Protein AF-0000000083390302 (afdb_homodimer)

pLDDT: mean 91.56, std 7.49, range [46.44, 98.0]

Structure (mmCIF, N/CA/C/O backbone):
data_AF-0000000083390302-model_v1
#
loop_
_entity.id
_entity.type
_entity.pdbx_description
1 polymer 'RING-type domain-containing protein'
#
loop_
_atom_site.group_PDB
_atom_site.id
_atom_site.type_symbol
_atom_site.label_atom_id
_atom_site.label_alt_id
_atom_site.label_comp_id
_atom_site.label_asym_id
_atom_site.label_entity_id
_atom_site.label_seq_id
_atom_site.pdbx_PDB_ins_code
_atom_site.Cartn_x
_atom_site.Cartn_y
_atom_site.Cartn_z
_atom_site.occupancy
_atom_site.B_iso_or_equiv
_atom_site.auth_seq_id
_atom_site.auth_comp_id
_atom_site.auth_asym_id
_atom_site.auth_atom_id
_atom_site.pdbx_PDB_model_num
ATOM 1 N N . MET A 1 1 ? 3.084 0.959 -4.867 1 46.44 1 MET A N 1
ATOM 2 C CA . MET A 1 1 ? 3.16 -0.45 -4.496 1 46.44 1 MET A CA 1
ATOM 3 C C . MET A 1 1 ? 3.021 -0.622 -2.986 1 46.44 1 MET A C 1
ATOM 5 O O . MET A 1 1 ? 3.805 -0.059 -2.219 1 46.44 1 MET A O 1
ATOM 9 N N . SER A 1 2 ? 1.775 -0.794 -2.426 1 56.78 2 SER A N 1
ATOM 10 C CA . SER A 1 2 ? 1.579 -0.716 -0.982 1 56.78 2 SER A CA 1
ATOM 11 C C . SER A 1 2 ? 1.966 -2.023 -0.3 1 56.78 2 SER A C 1
ATOM 13 O O . SER A 1 2 ? 1.49 -3.094 -0.684 1 56.78 2 SER A O 1
ATOM 15 N N . GLY A 1 3 ? 3.102 -2.188 0.117 1 74.88 3 GLY A N 1
ATOM 16 C CA . GLY A 1 3 ? 3.66 -3.242 0.95 1 74.88 3 GLY A CA 1
ATOM 17 C C . GLY A 1 3 ? 5.172 -3.193 1.041 1 74.88 3 GLY A C 1
ATOM 18 O O . GLY A 1 3 ? 5.812 -2.381 0.37 1 74.88 3 GLY A O 1
ATOM 19 N N . GLN A 1 4 ? 5.578 -3.857 2.08 1 84.19 4 GLN A N 1
ATOM 20 C CA . GLN A 1 4 ? 7.02 -3.906 2.312 1 84.19 4 GLN A CA 1
ATOM 21 C C . GLN A 1 4 ? 7.543 -5.336 2.232 1 84.19 4 GLN A C 1
ATOM 23 O O . GLN A 1 4 ? 6.898 -6.266 2.723 1 84.19 4 GLN A O 1
ATOM 28 N N . CYS A 1 5 ? 8.617 -5.418 1.557 1 91.62 5 CYS A N 1
ATOM 29 C CA . CYS A 1 5 ? 9.289 -6.711 1.464 1 91.62 5 CYS A CA 1
ATOM 30 C C . CYS A 1 5 ? 9.891 -7.109 2.807 1 91.62 5 CYS A C 1
ATOM 32 O O . CYS A 1 5 ? 10.641 -6.34 3.408 1 91.62 5 CYS A O 1
ATOM 34 N N . SER A 1 6 ? 9.633 -8.242 3.273 1 91.38 6 SER A N 1
ATOM 35 C CA . SER A 1 6 ? 10.078 -8.672 4.598 1 91.38 6 SER A CA 1
ATOM 36 C C . SER A 1 6 ? 11.57 -8.969 4.613 1 91.38 6 SER A C 1
ATOM 38 O O . SER A 1 6 ? 12.164 -9.141 5.68 1 91.38 6 SER A O 1
ATOM 40 N N . ILE A 1 7 ? 12.18 -9.023 3.514 1 93.94 7 ILE A N 1
ATOM 41 C CA . ILE A 1 7 ? 13.609 -9.344 3.438 1 93.94 7 ILE A CA 1
ATOM 42 C C . ILE A 1 7 ? 14.422 -8.055 3.486 1 93.94 7 ILE A C 1
ATOM 44 O O . ILE A 1 7 ? 15.336 -7.922 4.301 1 93.94 7 ILE A O 1
ATOM 48 N N . CYS A 1 8 ? 14.086 -7.121 2.678 1 94 8 CYS A N 1
ATOM 49 C CA . CYS A 1 8 ? 14.883 -5.902 2.607 1 94 8 CYS A CA 1
ATOM 50 C C . CYS A 1 8 ? 14.211 -4.77 3.375 1 94 8 CYS A C 1
ATOM 52 O O . CYS A 1 8 ? 14.82 -3.717 3.59 1 94 8 CYS A O 1
ATOM 54 N N . LEU A 1 9 ? 12.984 -4.895 3.666 1 88.44 9 LEU A N 1
ATOM 55 C CA . LEU A 1 9 ? 12.203 -3.969 4.484 1 88.44 9 LEU A CA 1
ATOM 56 C C . LEU A 1 9 ? 11.938 -2.672 3.73 1 88.44 9 LEU A C 1
ATOM 58 O O . LEU A 1 9 ? 11.68 -1.635 4.344 1 88.44 9 LEU A O 1
ATOM 62 N N . SER A 1 10 ? 12.016 -2.756 2.445 1 87.19 10 SER A N 1
ATOM 63 C CA . SER A 1 10 ? 11.68 -1.635 1.574 1 87.19 10 SER A CA 1
ATOM 64 C C . SER A 1 10 ? 10.406 -1.909 0.782 1 87.19 10 SER A C 1
ATOM 66 O O . SER A 1 10 ? 9.859 -3.01 0.844 1 87.19 10 SER A O 1
ATOM 68 N N . ALA A 1 11 ? 9.922 -0.813 0.119 1 82.94 11 ALA A N 1
ATOM 69 C CA . ALA A 1 11 ? 8.805 -1.013 -0.803 1 82.94 11 ALA A CA 1
ATOM 70 C C . ALA A 1 11 ? 9.156 -2.043 -1.872 1 82.94 11 ALA A C 1
ATOM 72 O O . ALA A 1 11 ? 10.289 -2.092 -2.348 1 82.94 11 ALA A O 1
ATOM 73 N N . TYR A 1 12 ? 8.141 -2.791 -2.221 1 89.19 12 TYR A N 1
ATOM 74 C CA . TYR A 1 12 ? 8.352 -3.861 -3.189 1 89.19 12 TYR A CA 1
ATOM 75 C C . TYR A 1 12 ? 8.953 -3.316 -4.48 1 89.19 12 TYR A C 1
ATOM 77 O O . TYR A 1 12 ? 8.539 -2.266 -4.973 1 89.19 12 TYR A O 1
ATOM 85 N N . ASP A 1 13 ? 9.977 -4.02 -4.855 1 90.75 13 ASP A N 1
ATOM 86 C CA . ASP A 1 13 ? 10.555 -3.799 -6.18 1 90.75 13 ASP A CA 1
ATOM 87 C C . ASP A 1 13 ? 10.398 -5.039 -7.059 1 90.75 13 ASP A C 1
ATOM 89 O O . ASP A 1 13 ? 11.008 -6.078 -6.789 1 90.75 13 ASP A O 1
ATOM 93 N N . GLU A 1 14 ? 9.578 -4.91 -8.102 1 93.75 14 GLU A N 1
ATOM 94 C CA . GLU A 1 14 ? 9.242 -6.047 -8.953 1 93.75 14 GLU A CA 1
ATOM 95 C C . GLU A 1 14 ? 8.789 -7.242 -8.125 1 93.75 14 GLU A C 1
ATOM 97 O O . GLU A 1 14 ? 9.453 -8.281 -8.109 1 93.75 14 GLU A O 1
ATOM 102 N N . PRO A 1 15 ? 7.641 -7.125 -7.547 1 94.31 15 PRO A N 1
ATOM 103 C CA . PRO A 1 15 ? 7.188 -8.117 -6.57 1 94.31 15 PRO A CA 1
ATOM 104 C C . PRO A 1 15 ? 6.812 -9.453 -7.215 1 94.31 15 PRO A C 1
ATOM 106 O O . PRO A 1 15 ? 6.25 -9.477 -8.312 1 94.31 15 PRO A O 1
ATOM 109 N N . VAL A 1 16 ? 7.141 -10.539 -6.543 1 96.69 16 VAL A N 1
ATOM 110 C CA . VAL A 1 16 ? 6.766 -11.891 -6.941 1 96.69 16 VAL A CA 1
ATOM 111 C C . VAL A 1 16 ? 6.141 -12.625 -5.754 1 96.69 16 VAL A C 1
ATOM 113 O O . VAL A 1 16 ? 6.48 -12.352 -4.602 1 96.69 16 VAL A O 1
ATOM 116 N N . CYS A 1 17 ? 5.238 -13.469 -6.062 1 96.5 17 CYS A N 1
ATOM 117 C CA . CYS A 1 17 ? 4.629 -14.305 -5.035 1 96.5 17 CYS A CA 1
ATOM 118 C C . CYS A 1 17 ? 5.016 -15.766 -5.215 1 96.5 17 CYS A C 1
ATOM 120 O O . CYS A 1 17 ? 5.129 -16.25 -6.344 1 96.5 17 CYS A O 1
ATOM 122 N N . ILE A 1 18 ? 5.203 -16.406 -4.129 1 96.88 18 ILE A N 1
ATOM 123 C CA . ILE A 1 18 ? 5.484 -17.844 -4.164 1 96.88 18 ILE A CA 1
ATOM 124 C C . ILE A 1 18 ? 4.246 -18.625 -3.738 1 96.88 18 ILE A C 1
ATOM 126 O O . ILE A 1 18 ? 3.227 -18.031 -3.371 1 96.88 18 ILE A O 1
ATOM 130 N N . PRO A 1 19 ? 4.262 -19.938 -3.801 1 96.44 19 PRO A N 1
ATOM 131 C CA . PRO A 1 19 ? 3.02 -20.703 -3.678 1 96.44 19 PRO A CA 1
ATOM 132 C C . PRO A 1 19 ? 2.32 -20.484 -2.338 1 96.44 19 PRO A C 1
ATOM 134 O O . PRO A 1 19 ? 1.089 -20.516 -2.27 1 96.44 19 PRO A O 1
ATOM 137 N N . CYS A 1 20 ? 3.041 -20.203 -1.343 1 96.44 20 CYS A N 1
ATOM 138 C CA . CYS A 1 20 ? 2.441 -20.031 -0.026 1 96.44 20 CYS A CA 1
ATOM 139 C C . CYS A 1 20 ? 1.711 -18.703 0.065 1 96.44 20 CYS A C 1
ATOM 141 O O . CYS A 1 20 ? 0.946 -18.469 1.004 1 96.44 20 CYS A O 1
ATOM 143 N N . GLY A 1 21 ? 2.037 -17.812 -0.81 1 96.19 21 GLY A N 1
ATOM 144 C CA . GLY A 1 21 ? 1.315 -16.547 -0.853 1 96.19 21 GLY A CA 1
ATOM 145 C C . GLY A 1 21 ? 2.154 -15.359 -0.413 1 96.19 21 GLY A C 1
ATOM 146 O O . GLY A 1 21 ? 1.768 -14.211 -0.617 1 96.19 21 GLY A O 1
ATOM 147 N N . HIS A 1 22 ? 3.311 -15.617 0.138 1 95.75 22 HIS A N 1
ATOM 148 C CA . HIS A 1 22 ? 4.164 -14.508 0.556 1 95.75 22 HIS A CA 1
ATOM 149 C C . HIS A 1 22 ? 4.824 -13.844 -0.645 1 95.75 22 HIS A C 1
ATOM 151 O O . HIS A 1 22 ? 5.203 -14.516 -1.606 1 95.75 22 HIS A O 1
ATOM 157 N N . VAL A 1 23 ? 4.945 -12.523 -0.497 1 95.19 23 VAL A N 1
ATOM 158 C CA . VAL A 1 23 ? 5.418 -11.703 -1.61 1 95.19 23 VAL A CA 1
ATOM 159 C C . VAL A 1 23 ? 6.781 -11.109 -1.27 1 95.19 23 VAL A C 1
ATOM 161 O O . VAL A 1 23 ? 7.008 -10.664 -0.142 1 95.19 23 VAL A O 1
ATOM 164 N N . TYR A 1 24 ? 7.66 -11.078 -2.297 1 95.56 24 TYR A N 1
ATOM 165 C CA . TYR A 1 24 ? 9.008 -10.539 -2.148 1 95.56 24 TYR A CA 1
ATOM 166 C C . TYR A 1 24 ? 9.438 -9.789 -3.404 1 95.56 24 TYR A C 1
ATOM 168 O O . TYR A 1 24 ? 8.859 -9.977 -4.477 1 95.56 24 TYR A O 1
ATOM 176 N N . CYS A 1 25 ? 10.445 -8.977 -3.199 1 95.62 25 CYS A N 1
ATOM 177 C CA . CYS A 1 25 ? 11.133 -8.492 -4.395 1 95.62 25 CYS A CA 1
ATOM 178 C C . CYS A 1 25 ? 11.766 -9.648 -5.16 1 95.62 25 CYS A C 1
ATOM 180 O O . CYS A 1 25 ? 12.289 -10.586 -4.559 1 95.62 25 CYS A O 1
ATOM 182 N N . VAL A 1 26 ? 11.773 -9.5 -6.418 1 97.38 26 VAL A N 1
ATOM 183 C CA . VAL A 1 26 ? 12.398 -10.555 -7.215 1 97.38 26 VAL A CA 1
ATOM 184 C C . VAL A 1 26 ? 13.883 -10.664 -6.855 1 97.38 26 VAL A C 1
ATOM 186 O O . VAL A 1 26 ? 14.414 -11.773 -6.738 1 97.38 26 VAL A O 1
ATOM 189 N N . GLY A 1 27 ? 14.453 -9.484 -6.664 1 97.62 27 GLY A N 1
ATOM 190 C CA . GLY A 1 27 ? 15.859 -9.492 -6.297 1 97.62 27 GLY A CA 1
ATOM 191 C C . GLY A 1 27 ? 16.125 -10.172 -4.965 1 97.62 27 GLY A C 1
ATOM 192 O O . GLY A 1 27 ? 17.062 -10.961 -4.84 1 97.62 27 GLY A O 1
ATOM 193 N N . CYS A 1 28 ? 15.312 -9.961 -4.012 1 97.69 28 CYS A N 1
ATOM 194 C CA . CYS A 1 28 ? 15.484 -10.508 -2.668 1 97.69 28 CYS A CA 1
ATOM 195 C C . CYS A 1 28 ? 15.305 -12.016 -2.664 1 97.69 28 CYS A C 1
ATOM 197 O O . CYS A 1 28 ? 16.125 -12.742 -2.1 1 97.69 28 CYS A O 1
ATOM 199 N N . ILE A 1 29 ? 14.266 -12.445 -3.25 1 97.62 29 ILE A N 1
ATOM 200 C CA . ILE A 1 29 ? 14.016 -13.883 -3.24 1 97.62 29 ILE A CA 1
ATOM 201 C C . ILE A 1 29 ? 15.086 -14.594 -4.066 1 97.62 29 ILE A C 1
ATOM 203 O O . ILE A 1 29 ? 15.492 -15.711 -3.734 1 97.62 29 ILE A O 1
ATOM 207 N N . THR A 1 30 ? 15.5 -14.016 -5.156 1 97.31 30 THR A N 1
ATOM 208 C CA . THR A 1 30 ? 16.578 -14.578 -5.965 1 97.31 30 THR A CA 1
ATOM 209 C C . THR A 1 30 ? 17.828 -14.781 -5.125 1 97.31 30 THR A C 1
ATOM 211 O O . THR A 1 30 ? 18.469 -15.836 -5.199 1 97.31 30 THR A O 1
ATOM 214 N N . ASP A 1 31 ? 18.125 -13.805 -4.305 1 97.44 31 ASP A N 1
ATOM 215 C CA . ASP A 1 31 ? 19.297 -13.898 -3.432 1 97.44 31 ASP A CA 1
ATOM 216 C C . ASP A 1 31 ? 19.125 -15.031 -2.424 1 97.44 31 ASP A C 1
ATOM 218 O O . ASP A 1 31 ? 20.078 -15.773 -2.158 1 97.44 31 ASP A O 1
ATOM 222 N N . VAL A 1 32 ? 17.953 -15.164 -1.915 1 96.69 32 VAL A N 1
ATOM 223 C CA . VAL A 1 32 ? 17.688 -16.156 -0.886 1 96.69 32 VAL A CA 1
ATOM 224 C C . VAL A 1 32 ? 17.828 -17.562 -1.478 1 96.69 32 VAL A C 1
ATOM 226 O O . VAL A 1 32 ? 18.5 -18.422 -0.904 1 96.69 32 VAL A O 1
ATOM 229 N N . VAL A 1 33 ? 17.312 -17.781 -2.662 1 96.38 33 VAL A N 1
ATOM 230 C CA . VAL A 1 33 ? 17.234 -19.141 -3.207 1 96.38 33 VAL A CA 1
ATOM 231 C C . VAL A 1 33 ? 18.578 -19.516 -3.842 1 96.38 33 VAL A C 1
ATOM 233 O O . VAL A 1 33 ? 18.828 -20.688 -4.113 1 96.38 33 VAL A O 1
ATOM 236 N N . ASN A 1 34 ? 19.438 -18.562 -4.078 1 95.69 34 ASN A N 1
ATOM 237 C CA . ASN A 1 34 ? 20.734 -18.828 -4.691 1 95.69 34 ASN A CA 1
ATOM 238 C C . ASN A 1 34 ? 21.875 -18.688 -3.682 1 95.69 34 ASN A C 1
ATOM 240 O O . ASN A 1 34 ? 23.031 -18.578 -4.066 1 95.69 34 ASN A O 1
ATOM 244 N N . ALA A 1 35 ? 21.547 -18.609 -2.451 1 94.5 35 ALA A N 1
ATOM 245 C CA . ALA A 1 35 ? 22.594 -18.578 -1.425 1 94.5 35 ALA A CA 1
ATOM 246 C C . ALA A 1 35 ? 23.516 -19.797 -1.553 1 94.5 35 ALA A C 1
ATOM 248 O O . ALA A 1 35 ? 23.078 -20.875 -1.98 1 94.5 35 ALA A O 1
ATOM 249 N N . PRO A 1 36 ? 24.766 -19.703 -1.225 1 93.38 36 PRO A N 1
ATOM 250 C CA . PRO A 1 36 ? 25.75 -20.781 -1.405 1 93.38 36 PRO A CA 1
ATOM 251 C C . PRO A 1 36 ? 25.328 -22.078 -0.725 1 93.38 36 PRO A C 1
ATOM 253 O O . PRO A 1 36 ? 25.625 -23.172 -1.232 1 93.38 36 PRO A O 1
ATOM 256 N N . GLU A 1 37 ? 24.594 -22.047 0.385 1 91.25 37 GLU A N 1
ATOM 257 C CA . GLU A 1 37 ? 24.188 -23.219 1.136 1 91.25 37 GLU A CA 1
ATOM 258 C C . GLU A 1 37 ? 22.984 -23.906 0.477 1 91.25 37 GLU A C 1
ATOM 260 O O . GLU A 1 37 ? 22.672 -25.047 0.795 1 91.25 37 GLU A O 1
ATOM 265 N N . GLU A 1 38 ? 22.344 -23.219 -0.484 1 88.25 38 GLU A N 1
ATOM 266 C CA . GLU A 1 38 ? 21.172 -23.734 -1.17 1 88.25 38 GLU A CA 1
ATOM 267 C C . GLU A 1 38 ? 21.547 -24.453 -2.463 1 88.25 38 GLU A C 1
ATOM 269 O O . GLU A 1 38 ? 21.875 -23.812 -3.461 1 88.25 38 GLU A O 1
ATOM 274 N N . THR A 1 39 ? 21.562 -25.75 -2.525 1 87 39 THR A N 1
ATOM 275 C CA . THR A 1 39 ? 22.031 -26.5 -3.682 1 87 39 THR A CA 1
ATOM 276 C C . THR A 1 39 ? 20.875 -27.234 -4.355 1 87 39 THR A C 1
ATOM 278 O O . THR A 1 39 ? 20.984 -27.672 -5.504 1 87 39 THR A O 1
ATOM 281 N N . GLY A 1 40 ? 19.75 -27.297 -3.848 1 90.81 40 GLY A N 1
ATOM 282 C CA . GLY A 1 40 ? 18.656 -28.078 -4.379 1 90.81 40 GLY A CA 1
ATOM 283 C C . GLY A 1 40 ? 17.703 -27.281 -5.242 1 90.81 40 GLY A C 1
ATOM 284 O O . GLY A 1 40 ? 17.969 -26.125 -5.566 1 90.81 40 GLY A O 1
ATOM 285 N N . THR A 1 41 ? 16.672 -27.969 -5.789 1 93.62 41 THR A N 1
ATOM 286 C CA . THR A 1 41 ? 15.641 -27.344 -6.625 1 93.62 41 THR A CA 1
ATOM 287 C C . THR A 1 41 ? 14.414 -26.984 -5.797 1 93.62 41 THR A C 1
ATOM 289 O O . THR A 1 41 ? 13.406 -26.531 -6.34 1 93.62 41 THR A O 1
ATOM 292 N N . VAL A 1 42 ? 14.547 -27.281 -4.555 1 95.56 42 VAL A N 1
ATOM 293 C CA . VAL A 1 42 ? 13.477 -26.938 -3.625 1 95.56 42 VAL A CA 1
ATOM 294 C C . VAL A 1 42 ? 13.961 -25.859 -2.648 1 95.56 42 VAL A C 1
ATOM 296 O O . VAL A 1 42 ? 15.078 -25.953 -2.129 1 95.56 42 VAL A O 1
ATOM 299 N N . ALA A 1 43 ? 13.195 -24.859 -2.449 1 96.44 43 ALA A N 1
ATOM 300 C CA . ALA A 1 43 ? 13.516 -23.781 -1.531 1 96.44 43 ALA A CA 1
ATOM 301 C C . ALA A 1 43 ? 12.414 -23.609 -0.483 1 96.44 43 ALA A C 1
ATOM 303 O O . ALA A 1 43 ? 11.367 -24.234 -0.567 1 96.44 43 ALA A O 1
ATOM 304 N N . LYS A 1 44 ? 12.703 -22.844 0.518 1 96.88 44 LYS A N 1
ATOM 305 C CA . LYS A 1 44 ? 11.75 -22.562 1.585 1 96.88 44 LYS A CA 1
ATOM 306 C C . LYS A 1 44 ? 11.406 -21.078 1.638 1 96.88 44 LYS A C 1
ATOM 308 O O . LYS A 1 44 ? 12.273 -20.234 1.441 1 96.88 44 LYS A O 1
ATOM 313 N N . CYS A 1 45 ? 10.18 -20.844 1.812 1 97.19 45 CYS A N 1
ATOM 314 C CA . CYS A 1 45 ? 9.727 -19.469 1.97 1 97.19 45 CYS A CA 1
ATOM 315 C C . CYS A 1 45 ? 10.445 -18.797 3.131 1 97.19 45 CYS A C 1
ATOM 317 O O . CYS A 1 45 ? 10.5 -19.344 4.234 1 97.19 45 CYS A O 1
ATOM 319 N N . PRO A 1 46 ? 10.898 -17.625 2.992 1 96.44 46 PRO A N 1
ATOM 320 C CA . PRO A 1 46 ? 11.602 -16.906 4.062 1 96.44 46 PRO A CA 1
ATOM 321 C C . PRO A 1 46 ? 10.703 -16.625 5.266 1 96.44 46 PRO A C 1
ATOM 323 O O . PRO A 1 46 ? 11.195 -16.516 6.395 1 96.44 46 PRO A O 1
ATOM 326 N N . THR A 1 47 ? 9.438 -16.594 5.059 1 94.75 47 THR A N 1
ATOM 327 C CA . THR A 1 47 ? 8.531 -16.156 6.121 1 94.75 47 THR A CA 1
ATOM 328 C C . THR A 1 47 ? 7.934 -17.359 6.84 1 94.75 47 THR A C 1
ATOM 330 O O . THR A 1 47 ? 8.016 -17.469 8.062 1 94.75 47 THR A O 1
ATOM 333 N N . CYS A 1 48 ? 7.391 -18.344 6.125 1 96.69 48 CYS A N 1
ATOM 334 C CA . CYS A 1 48 ? 6.645 -19.422 6.766 1 96.69 48 CYS A CA 1
ATOM 335 C C . CYS A 1 48 ? 7.371 -20.766 6.625 1 96.69 48 CYS A C 1
ATOM 337 O O . CYS A 1 48 ? 6.938 -21.766 7.18 1 96.69 48 CYS A O 1
ATOM 339 N N . ARG A 1 49 ? 8.367 -20.828 5.773 1 97.06 49 ARG A N 1
ATOM 340 C CA . ARG A 1 49 ? 9.281 -21.953 5.609 1 97.06 49 ARG A CA 1
ATOM 341 C C . ARG A 1 49 ? 8.633 -23.062 4.777 1 97.06 49 ARG A C 1
ATOM 343 O O . ARG A 1 49 ? 9.18 -24.156 4.672 1 97.06 49 ARG A O 1
ATOM 350 N N . SER A 1 50 ? 7.492 -22.797 4.184 1 96.62 50 SER A N 1
ATOM 351 C CA . SER A 1 50 ? 6.922 -23.766 3.258 1 96.62 50 SER A CA 1
ATOM 352 C C . SER A 1 50 ? 7.828 -23.984 2.053 1 96.62 50 SER A C 1
ATOM 354 O O . SER A 1 50 ? 8.43 -23.031 1.547 1 96.62 50 SER A O 1
ATOM 356 N N . GLU A 1 51 ? 7.852 -25.188 1.616 1 96.06 51 GLU A N 1
ATOM 357 C CA . GLU A 1 51 ? 8.719 -25.547 0.493 1 96.06 51 GLU A CA 1
ATOM 358 C C . GLU A 1 51 ? 8.055 -25.203 -0.84 1 96.06 51 GLU A C 1
ATOM 360 O O . GLU A 1 51 ? 6.828 -25.25 -0.962 1 96.06 51 GLU A O 1
ATOM 365 N N . PHE A 1 52 ? 8.883 -24.844 -1.824 1 96 52 PHE A N 1
ATOM 366 C CA . PHE A 1 52 ? 8.422 -24.641 -3.193 1 96 52 PHE A CA 1
ATOM 367 C 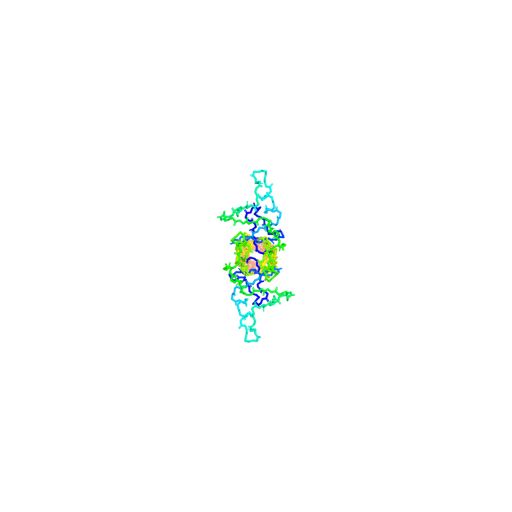C . PHE A 1 52 ? 9.516 -25.016 -4.191 1 96 52 PHE A C 1
ATOM 369 O O . PHE A 1 52 ? 10.703 -24.953 -3.867 1 96 52 PHE A O 1
ATOM 376 N N . HIS A 1 53 ? 9.109 -25.359 -5.332 1 95.44 53 HIS A N 1
ATOM 377 C CA . HIS A 1 53 ? 10.031 -25.844 -6.355 1 95.44 53 HIS A CA 1
ATOM 378 C C . HIS A 1 53 ? 10.555 -24.703 -7.215 1 95.44 53 HIS A C 1
ATOM 380 O O . HIS A 1 53 ? 9.789 -23.844 -7.648 1 95.44 53 HIS A O 1
ATOM 386 N N . LEU A 1 54 ? 11.859 -24.781 -7.527 1 95.12 54 LEU A N 1
ATOM 387 C CA . LEU A 1 54 ? 12.492 -23.703 -8.289 1 95.12 54 LEU A CA 1
ATOM 388 C C . LEU A 1 54 ? 12.477 -24.016 -9.781 1 95.12 54 LEU A C 1
ATOM 390 O O . LEU A 1 54 ? 12.688 -23.141 -10.609 1 95.12 54 LEU A O 1
ATOM 394 N N . VAL A 1 55 ? 12.281 -25.219 -10.094 1 93.94 55 VAL A N 1
ATOM 395 C CA . VAL A 1 55 ? 12.312 -25.641 -11.492 1 93.94 55 VAL A CA 1
ATOM 396 C C . VAL A 1 55 ? 11.016 -26.375 -11.836 1 93.94 55 VAL A C 1
ATOM 398 O O . VAL A 1 55 ? 10.391 -26.984 -10.961 1 93.94 55 VAL A O 1
ATOM 401 N N . VAL A 1 56 ? 10.594 -26.297 -13.086 1 93.5 56 VAL A N 1
ATOM 402 C CA . VAL A 1 56 ? 9.453 -27.047 -13.594 1 93.5 56 VAL A CA 1
ATOM 403 C C . VAL A 1 56 ? 9.945 -28.328 -14.281 1 93.5 56 VAL A C 1
ATOM 405 O O . VAL A 1 56 ? 10.992 -28.312 -14.93 1 93.5 56 VAL A O 1
ATOM 408 N N . PRO A 1 57 ? 9.258 -29.344 -14.125 1 92.81 57 PRO A N 1
ATOM 409 C CA . PRO A 1 57 ? 9.688 -30.594 -14.766 1 92.81 57 PRO A CA 1
ATOM 410 C C . PRO A 1 57 ? 9.555 -30.547 -16.281 1 92.81 57 PRO A C 1
ATOM 412 O O . PRO A 1 57 ? 8.875 -29.672 -16.828 1 92.81 57 PRO A O 1
ATOM 415 N N . ASP A 1 58 ? 10.383 -31.391 -16.906 1 91.62 58 ASP A N 1
ATOM 416 C CA . ASP A 1 58 ? 10.25 -31.562 -18.359 1 91.62 58 ASP A CA 1
ATOM 417 C C . ASP A 1 58 ? 8.852 -32.062 -18.719 1 91.62 58 ASP A C 1
ATOM 419 O O . ASP A 1 58 ? 8.344 -33 -18.125 1 91.62 58 ASP A O 1
ATOM 423 N N . LEU A 1 59 ? 8.273 -31.484 -19.703 1 92.25 59 LEU A N 1
ATOM 424 C CA . LEU A 1 59 ? 6.879 -31.75 -20.031 1 92.25 59 LEU A CA 1
ATOM 425 C C . LEU A 1 59 ? 6.777 -32.719 -21.219 1 92.25 59 LEU A C 1
ATOM 427 O O . LEU A 1 59 ? 5.676 -33.094 -21.609 1 92.25 59 LEU A O 1
ATOM 431 N N . THR A 1 60 ? 7.898 -33.156 -21.781 1 91.69 60 THR A N 1
ATOM 432 C CA . THR A 1 60 ? 7.938 -33.969 -23 1 91.69 60 THR A CA 1
ATOM 433 C C . THR A 1 60 ? 7.07 -35.219 -22.859 1 91.69 60 THR A C 1
ATOM 435 O O . THR A 1 60 ? 6.363 -35.594 -23.797 1 91.69 60 THR A O 1
ATOM 438 N N . TYR A 1 61 ? 7.043 -35.812 -21.719 1 87.81 61 TYR A N 1
ATOM 439 C CA . TYR A 1 61 ? 6.355 -37.094 -21.516 1 87.81 61 TYR A CA 1
ATOM 440 C C . TYR A 1 61 ? 5.016 -36.906 -20.828 1 87.81 61 TYR A C 1
ATOM 442 O O . TYR A 1 61 ? 4.328 -37.875 -20.5 1 87.81 61 TYR A O 1
ATOM 450 N N . LEU A 1 62 ? 4.625 -35.688 -20.672 1 88.94 62 LEU A N 1
ATOM 451 C CA . LEU A 1 62 ? 3.338 -35.344 -20.078 1 88.94 62 LEU A CA 1
ATOM 452 C C . LEU A 1 62 ? 2.297 -35.062 -21.156 1 88.94 62 LEU A C 1
ATOM 454 O O . LEU A 1 62 ? 2.566 -34.344 -22.109 1 88.94 62 LEU A O 1
ATOM 458 N N . PRO A 1 63 ? 1.152 -35.812 -21.016 1 89.81 63 PRO A N 1
ATOM 459 C CA . PRO A 1 63 ? 0.103 -35.469 -21.984 1 89.81 63 PRO A CA 1
ATOM 460 C C . PRO A 1 63 ? -0.156 -33.969 -22.094 1 89.81 63 PRO A C 1
ATOM 462 O O . PRO A 1 63 ? -0.151 -33.281 -21.078 1 89.81 63 PRO A O 1
ATOM 465 N N . LYS A 1 64 ? -0.431 -33.469 -23.203 1 91.81 64 LYS A N 1
ATOM 466 C CA . LYS A 1 64 ? -0.529 -32.031 -23.531 1 91.81 64 LYS A CA 1
ATOM 467 C C . LYS A 1 64 ? -1.617 -31.359 -22.703 1 91.81 64 LYS A C 1
ATOM 469 O O . LYS A 1 64 ? -1.497 -30.188 -22.359 1 91.81 64 LYS A O 1
ATOM 474 N N . LYS A 1 65 ? -2.686 -32.062 -22.453 1 89.44 65 LYS A N 1
ATOM 475 C CA . LYS A 1 65 ? -3.814 -31.469 -21.734 1 89.44 65 LYS A CA 1
ATOM 476 C C . LYS A 1 65 ? -3.398 -30.984 -20.344 1 89.44 65 LYS A C 1
ATOM 478 O O . LYS A 1 65 ? -4.066 -30.141 -19.75 1 89.44 65 LYS A O 1
ATOM 483 N N . TYR A 1 66 ? -2.227 -31.5 -19.844 1 92 66 TYR A N 1
ATOM 484 C CA . TYR A 1 66 ? -1.784 -31.141 -18.5 1 92 66 TYR A CA 1
ATOM 485 C C . TYR A 1 66 ? -0.774 -30 -18.547 1 92 66 TYR A C 1
ATOM 487 O O . TYR A 1 66 ? -0.466 -29.391 -17.531 1 92 66 TYR A O 1
ATOM 495 N N . HIS A 1 67 ? -0.29 -29.672 -19.688 1 91.88 67 HIS A N 1
ATOM 496 C CA . HIS A 1 67 ? 0.799 -28.703 -19.844 1 91.88 67 HIS A CA 1
ATOM 497 C C . HIS A 1 67 ? 0.435 -27.359 -19.25 1 91.88 67 HIS A C 1
ATOM 499 O O . HIS A 1 67 ? 1.23 -26.766 -18.516 1 91.88 67 HIS A O 1
ATOM 505 N N . PRO A 1 68 ? -0.824 -26.906 -19.422 1 90.88 68 PRO A N 1
ATOM 506 C CA . PRO A 1 68 ? -1.165 -25.578 -18.922 1 90.88 68 PRO A CA 1
ATOM 507 C C . PRO A 1 68 ? -1.194 -25.516 -17.391 1 90.88 68 PRO A C 1
ATOM 509 O O . PRO A 1 68 ? -1.174 -24.422 -16.828 1 90.88 68 PRO A O 1
ATOM 512 N N . PHE A 1 69 ? -1.162 -26.594 -16.75 1 93 69 PHE A N 1
ATOM 513 C CA . PHE A 1 69 ? -1.337 -26.609 -15.305 1 93 69 PHE A CA 1
ATOM 514 C C . PHE A 1 69 ? 0.008 -26.734 -14.594 1 93 69 PHE A C 1
ATOM 516 O O . PHE A 1 69 ? 0.082 -26.641 -13.367 1 93 69 PHE A O 1
ATOM 523 N N . VAL A 1 70 ? 1.004 -26.953 -15.375 1 92.56 70 VAL A N 1
ATOM 524 C CA . VAL A 1 70 ? 2.355 -27 -14.828 1 92.56 70 VAL A CA 1
ATOM 525 C C . VAL A 1 70 ? 3.004 -25.609 -14.969 1 92.56 70 VAL A C 1
ATOM 527 O O . VAL A 1 70 ? 3.4 -25.219 -16.062 1 92.56 70 VAL A O 1
ATOM 530 N N . VAL A 1 71 ? 3.055 -24.969 -13.859 1 91.19 71 VAL A N 1
ATOM 531 C CA . VAL A 1 71 ? 3.527 -23.594 -13.922 1 91.19 71 VAL A CA 1
ATOM 532 C C . VAL A 1 71 ? 4.652 -23.375 -12.914 1 91.19 71 VAL A C 1
ATOM 534 O O . VAL A 1 71 ? 4.855 -24.203 -12.023 1 91.19 71 VAL A O 1
ATOM 537 N N . SER A 1 72 ? 5.355 -22.266 -13.094 1 93.38 72 SER A N 1
ATOM 538 C CA . SER A 1 72 ? 6.418 -21.891 -12.172 1 93.38 72 SER A CA 1
ATOM 539 C C . SER A 1 72 ? 5.855 -21.484 -10.82 1 93.38 72 SER A C 1
ATOM 541 O O . SER A 1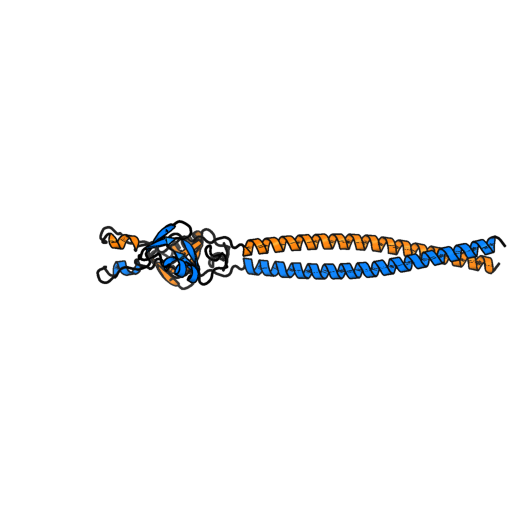 72 ? 4.734 -20.969 -10.734 1 93.38 72 SER A O 1
ATOM 543 N N . SER A 1 73 ? 6.629 -21.703 -9.836 1 94.75 73 SER A N 1
ATOM 544 C CA . SER A 1 73 ? 6.242 -21.344 -8.477 1 94.75 73 SER A CA 1
ATOM 545 C C . SER A 1 73 ? 6.246 -19.828 -8.297 1 94.75 73 SER A C 1
ATOM 547 O O . SER A 1 73 ? 5.48 -19.281 -7.488 1 94.75 73 SER A O 1
ATOM 549 N N . LEU A 1 74 ? 7.09 -19.203 -9.062 1 95.94 74 LEU A N 1
ATOM 550 C CA . LEU A 1 74 ? 7.203 -17.75 -8.945 1 95.94 74 LEU A CA 1
ATOM 551 C C . LEU A 1 74 ? 6.23 -17.047 -9.883 1 95.94 74 LEU A C 1
ATOM 553 O O . LEU A 1 74 ? 6.168 -17.375 -11.07 1 95.94 74 LEU A O 1
ATOM 557 N N . ARG A 1 75 ? 5.441 -16.188 -9.281 1 96.44 75 ARG A N 1
ATOM 558 C CA . ARG A 1 75 ? 4.504 -15.391 -10.07 1 96.44 75 ARG A CA 1
ATOM 559 C C . ARG A 1 75 ? 4.754 -13.898 -9.883 1 96.44 75 ARG A C 1
ATOM 561 O O . ARG A 1 75 ? 4.73 -13.398 -8.75 1 96.44 75 ARG A O 1
ATOM 568 N N . ARG A 1 76 ? 5.039 -13.266 -10.992 1 96.06 76 ARG A N 1
ATOM 569 C CA . ARG A 1 76 ? 5.117 -11.805 -10.922 1 96.06 76 ARG A CA 1
ATOM 570 C C . ARG A 1 76 ? 3.746 -11.195 -10.648 1 96.06 76 ARG A C 1
ATOM 572 O O . ARG A 1 76 ? 2.748 -11.617 -11.242 1 96.06 76 ARG A O 1
ATOM 579 N N . ILE A 1 77 ? 3.768 -10.25 -9.75 1 94.69 77 ILE A N 1
ATOM 580 C CA . ILE A 1 77 ? 2.469 -9.656 -9.453 1 94.69 77 ILE A CA 1
ATOM 581 C C . ILE A 1 77 ? 2.516 -8.148 -9.734 1 94.69 77 ILE A C 1
ATOM 583 O O . ILE A 1 77 ? 3.584 -7.539 -9.688 1 94.69 77 ILE A O 1
ATOM 587 N N . TYR A 1 78 ? 1.358 -7.684 -10.047 1 90.31 78 TYR A N 1
ATOM 588 C CA . TYR A 1 78 ? 1.211 -6.266 -10.367 1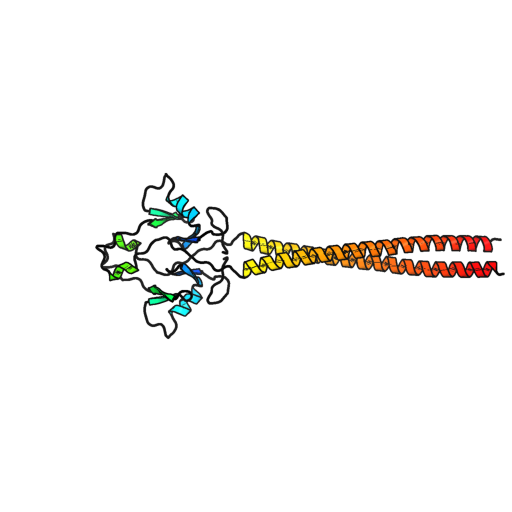 90.31 78 TYR A CA 1
ATOM 589 C C . TYR A 1 78 ? 0.266 -5.582 -9.391 1 90.31 78 TYR A C 1
ATOM 591 O O . TYR A 1 78 ? -0.929 -5.883 -9.352 1 90.31 78 TYR A O 1
ATOM 599 N N . LEU A 1 79 ? 0.869 -4.805 -8.609 1 82.5 79 LEU A N 1
ATOM 600 C CA . LEU A 1 79 ? 0.095 -4.074 -7.613 1 82.5 79 LEU A CA 1
ATOM 601 C C . LEU A 1 79 ? -0.185 -2.648 -8.078 1 82.5 79 LEU A C 1
ATOM 603 O O . LEU A 1 79 ? 0.716 -1.961 -8.562 1 82.5 79 LEU A O 1
ATOM 607 N N . ASP A 1 80 ? -1.364 -2.25 -8.086 1 72.69 80 ASP A N 1
ATOM 608 C CA . ASP A 1 80 ? -1.721 -0.885 -8.469 1 72.69 80 ASP A CA 1
ATOM 609 C C . ASP A 1 80 ? -1.396 0.097 -7.344 1 72.69 80 ASP A C 1
ATOM 611 O O . ASP A 1 80 ? -1.503 -0.243 -6.164 1 72.69 80 ASP A O 1
ATOM 615 N N . GLU A 1 81 ? -0.704 1.105 -7.805 1 69.94 81 GLU A N 1
ATOM 616 C CA . GLU A 1 81 ? -0.451 2.158 -6.828 1 69.94 81 GLU A CA 1
ATOM 617 C C . GLU A 1 81 ? -1.749 2.639 -6.184 1 69.94 81 GLU A C 1
ATOM 619 O O . GLU A 1 81 ? -2.748 2.85 -6.875 1 69.94 81 GLU A O 1
ATOM 624 N N . SER A 1 82 ? -1.729 2.502 -4.863 1 68.94 82 SER A N 1
ATOM 625 C CA . SER A 1 82 ? -2.953 2.873 -4.164 1 68.94 82 SER A CA 1
ATOM 626 C C . SER A 1 82 ? -3.154 4.383 -4.16 1 68.94 82 SER A C 1
ATOM 628 O O . SER A 1 82 ? -2.197 5.141 -3.994 1 68.94 82 SER A O 1
ATOM 630 N N . SER A 1 83 ? -4.301 4.84 -4.547 1 72.38 83 SER A N 1
ATOM 631 C CA . SER A 1 83 ? -4.727 6.23 -4.402 1 72.38 83 SER A CA 1
ATOM 632 C C . SER A 1 83 ? -4.602 6.699 -2.959 1 72.38 83 SER A C 1
ATOM 634 O O . SER A 1 83 ? -4.434 7.895 -2.701 1 72.38 83 SER A O 1
ATOM 636 N N . GLU A 1 84 ? -4.484 5.691 -2.172 1 75.75 84 GLU A N 1
ATOM 637 C CA . GLU A 1 84 ? -4.438 6.023 -0.752 1 75.75 84 GLU A CA 1
ATOM 638 C C . GLU A 1 84 ? -3.113 6.68 -0.381 1 75.75 84 GLU A C 1
ATOM 640 O O . GLU A 1 84 ? -3.092 7.695 0.319 1 75.75 84 GLU A O 1
ATOM 645 N N . VAL A 1 85 ? -2.027 6.043 -0.8 1 79.19 85 VAL A N 1
ATOM 646 C CA . VAL A 1 85 ? -0.709 6.598 -0.505 1 79.19 85 VAL A CA 1
ATOM 647 C C . VAL A 1 85 ? -0.592 7.996 -1.099 1 79.19 85 VAL A C 1
ATOM 649 O O . VAL A 1 85 ? -0.123 8.922 -0.432 1 79.19 85 VAL A O 1
ATOM 652 N N . VAL A 1 86 ? -1.061 8.125 -2.312 1 80.38 86 VAL A N 1
ATOM 653 C CA . VAL A 1 86 ? -0.999 9.414 -2.996 1 80.38 86 VAL A CA 1
ATOM 654 C C . VAL A 1 86 ? -1.824 10.445 -2.23 1 80.38 86 VAL A C 1
ATOM 656 O O . VAL A 1 86 ? -1.381 11.578 -2.027 1 80.38 86 VAL A O 1
ATOM 659 N N . ASN A 1 87 ? -2.984 10.062 -1.811 1 86.5 87 ASN A N 1
ATOM 660 C CA . ASN A 1 87 ? -3.865 10.969 -1.079 1 86.5 87 ASN A CA 1
ATOM 661 C C . ASN A 1 87 ? -3.266 11.367 0.267 1 86.5 87 ASN A C 1
ATOM 663 O O . ASN A 1 87 ? -3.346 12.531 0.667 1 86.5 87 ASN A O 1
ATOM 667 N N . LEU A 1 88 ? -2.646 10.422 0.84 1 88.19 88 LEU A N 1
ATOM 668 C CA . LEU A 1 88 ? -2.035 10.703 2.133 1 88.19 88 LEU A CA 1
ATOM 669 C C . LEU A 1 88 ? -0.842 11.641 1.975 1 88.19 88 LEU A C 1
ATOM 671 O O . LEU A 1 88 ? -0.643 12.547 2.791 1 88.19 88 LEU A O 1
ATOM 675 N N . GLU A 1 89 ? -0.054 11.43 1.002 1 90.12 89 GLU A N 1
ATOM 676 C CA . GLU A 1 89 ? 1.053 12.336 0.712 1 90.12 89 GLU A CA 1
ATOM 677 C C . GLU A 1 89 ? 0.551 13.75 0.443 1 90.12 89 GLU A C 1
ATOM 679 O O . GLU A 1 89 ? 1.145 14.727 0.91 1 90.12 89 GLU A O 1
ATOM 684 N N . ARG A 1 90 ? -0.511 13.875 -0.246 1 95.62 90 ARG A N 1
ATOM 685 C CA . ARG A 1 90 ? -1.132 15.172 -0.519 1 95.62 90 ARG A CA 1
ATOM 686 C C . ARG A 1 90 ? -1.62 15.82 0.769 1 95.62 90 ARG A C 1
ATOM 688 O O . ARG A 1 90 ? -1.426 17.031 0.973 1 95.62 90 ARG A O 1
ATOM 695 N N . ASP A 1 91 ? -2.17 15.023 1.493 1 96.88 91 ASP A N 1
ATOM 696 C CA . ASP A 1 91 ? -2.664 15.539 2.764 1 96.88 91 ASP A CA 1
ATOM 697 C C . ASP A 1 91 ? -1.516 16.062 3.629 1 96.88 91 ASP A C 1
ATOM 699 O O . ASP A 1 91 ? -1.626 17.125 4.246 1 96.88 91 ASP A O 1
ATOM 703 N N . VAL A 1 92 ? -0.485 15.344 3.674 1 97.31 92 VAL A N 1
ATOM 704 C CA . VAL A 1 92 ? 0.682 15.781 4.434 1 97.31 92 VAL A CA 1
ATOM 705 C C . VAL A 1 92 ? 1.18 17.125 3.891 1 97.31 92 VAL A C 1
ATOM 707 O O . VAL A 1 92 ? 1.417 18.062 4.656 1 97.31 92 VAL A O 1
ATOM 710 N N . ALA A 1 93 ? 1.31 17.172 2.613 1 97.12 93 ALA A N 1
ATOM 711 C CA . ALA A 1 93 ? 1.77 18.406 1.978 1 97.12 93 ALA A CA 1
ATOM 712 C C . ALA A 1 93 ? 0.815 19.562 2.266 1 97.12 93 ALA A C 1
ATOM 714 O O . ALA A 1 93 ? 1.252 20.672 2.559 1 97.12 93 ALA A O 1
ATOM 715 N N . LYS A 1 94 ? -0.481 19.312 2.209 1 98 94 LYS A N 1
ATOM 716 C CA . LYS A 1 94 ? -1.527 20.297 2.463 1 98 94 LYS A CA 1
ATOM 717 C C . LYS A 1 94 ? -1.431 20.859 3.883 1 98 94 LYS A C 1
ATOM 719 O O . LYS A 1 94 ? -1.388 22.062 4.082 1 98 94 LYS A O 1
ATOM 724 N N . TYR A 1 95 ? -1.281 20 4.738 1 97.38 95 TYR A N 1
ATOM 725 C CA . TYR A 1 95 ? -1.277 20.453 6.129 1 97.38 95 TYR A CA 1
ATOM 726 C C . TYR A 1 95 ? 0.052 21.109 6.488 1 97.38 95 TYR A C 1
ATOM 728 O O . TYR A 1 95 ? 0.093 22.047 7.281 1 97.38 95 TYR A O 1
ATOM 736 N N . LYS A 1 96 ? 1.099 20.609 5.965 1 97.31 96 LYS A N 1
ATOM 737 C CA . LYS A 1 96 ? 2.387 21.281 6.117 1 97.31 96 LYS A CA 1
ATOM 738 C C . LYS A 1 96 ? 2.318 22.719 5.609 1 97.31 96 LYS A C 1
ATOM 740 O O . LYS A 1 96 ? 2.799 23.641 6.27 1 97.31 96 LYS A O 1
ATOM 745 N N . ALA A 1 97 ? 1.723 22.969 4.504 1 97.25 97 ALA A N 1
ATOM 746 C CA . ALA A 1 97 ? 1.578 24.297 3.916 1 97.25 97 ALA A CA 1
ATOM 747 C C . ALA A 1 97 ? 0.672 25.188 4.77 1 97.25 97 ALA A C 1
ATOM 749 O O . ALA A 1 97 ? 0.979 26.359 5.004 1 97.25 97 ALA A O 1
ATOM 750 N N . ARG A 1 98 ? -0.407 24.609 5.195 1 97.69 98 ARG A N 1
ATOM 751 C CA . ARG A 1 98 ? -1.333 25.344 6.043 1 97.69 98 ARG A CA 1
ATOM 752 C C . ARG A 1 98 ? -0.667 25.75 7.352 1 97.69 98 ARG A C 1
ATOM 754 O O . ARG A 1 98 ? -0.908 26.859 7.859 1 97.69 98 ARG A O 1
ATOM 761 N N . LEU A 1 99 ? 0.104 24.906 7.863 1 96.69 99 LEU A N 1
ATOM 762 C CA . LEU A 1 99 ? 0.846 25.203 9.078 1 96.69 99 LEU A CA 1
ATOM 763 C C . LEU A 1 99 ? 1.806 26.375 8.859 1 96.69 99 LEU A C 1
ATOM 765 O O . LEU A 1 99 ? 1.906 27.266 9.695 1 96.69 99 LEU A O 1
ATOM 769 N N . GLN A 1 100 ? 2.494 26.328 7.809 1 96.06 100 GLN A N 1
ATOM 770 C CA . GLN A 1 100 ? 3.42 27.406 7.477 1 96.06 100 GLN A CA 1
ATOM 771 C C . GLN A 1 100 ? 2.689 28.734 7.355 1 96.06 100 GLN A C 1
ATOM 773 O O . GLN A 1 100 ? 3.16 29.75 7.863 1 96.06 100 GLN A O 1
ATOM 778 N N . SER A 1 101 ? 1.53 28.734 6.754 1 97.19 101 SER A N 1
ATOM 779 C CA . SER A 1 101 ? 0.717 29.938 6.613 1 97.19 101 SER A CA 1
ATOM 780 C C . SER A 1 101 ? 0.245 30.453 7.969 1 97.19 101 SER A C 1
ATOM 782 O O . SER A 1 101 ? 0.26 31.656 8.219 1 97.19 101 SER A O 1
ATOM 784 N N . SER A 1 102 ? -0.149 29.484 8.711 1 95.81 102 SER A N 1
ATOM 785 C CA . SER A 1 102 ? -0.611 29.859 10.047 1 95.81 102 SER A CA 1
ATOM 786 C C . SER A 1 102 ? 0.51 30.5 10.859 1 95.81 102 SER A C 1
ATOM 788 O O . SER A 1 102 ? 0.283 31.469 11.586 1 95.81 102 SER A O 1
ATOM 790 N N . ARG A 1 103 ? 1.642 30.031 10.75 1 95.12 103 ARG A N 1
ATOM 791 C CA . ARG A 1 103 ? 2.807 30.578 11.445 1 95.12 103 ARG A CA 1
ATOM 792 C C . ARG A 1 103 ? 3.121 31.984 10.969 1 95.12 103 ARG A C 1
ATOM 794 O O . ARG A 1 103 ? 3.439 32.875 11.781 1 95.12 103 ARG A O 1
ATOM 801 N N . GLU A 1 104 ? 3.016 32.188 9.766 1 95.69 104 GLU A N 1
ATOM 802 C CA . GLU A 1 104 ? 3.254 33.531 9.219 1 95.69 104 GLU A CA 1
ATOM 803 C C . GLU A 1 104 ? 2.203 34.531 9.711 1 95.69 104 GLU A C 1
ATOM 805 O O . GLU A 1 104 ? 2.529 35.656 10.055 1 95.69 104 GLU A O 1
ATOM 810 N N . ARG A 1 105 ? 0.986 34.094 9.734 1 95.81 105 ARG A N 1
ATOM 811 C CA . ARG A 1 105 ? -0.094 34.906 10.266 1 95.81 105 ARG A CA 1
ATOM 812 C C . ARG A 1 105 ? 0.152 35.25 11.727 1 95.81 105 ARG A C 1
ATOM 814 O O . ARG A 1 105 ? -0.039 36.406 12.133 1 95.81 105 ARG A O 1
ATOM 821 N N . GLU A 1 106 ? 0.511 34.281 12.43 1 94.81 106 GLU A N 1
ATOM 822 C CA . GLU A 1 106 ? 0.822 34.469 13.836 1 94.81 106 GLU A CA 1
ATOM 823 C C . GLU A 1 106 ? 1.936 35.5 14.016 1 94.81 106 GLU A C 1
ATOM 825 O O . GLU A 1 106 ? 1.846 36.375 14.883 1 94.81 106 GLU A O 1
ATOM 830 N N . GLU A 1 107 ? 2.898 35.406 13.281 1 95.06 107 GLU A N 1
ATOM 831 C CA . GLU A 1 107 ? 4.02 36.312 13.344 1 95.06 107 GLU A CA 1
ATOM 832 C C . GLU A 1 107 ? 3.572 37.75 13.016 1 95.06 107 GLU A C 1
ATOM 834 O O . GLU A 1 107 ? 3.986 38.719 13.68 1 95.06 107 GLU A O 1
ATOM 839 N N . LEU A 1 108 ? 2.826 37.938 12 1 96.06 108 LEU A N 1
ATOM 840 C CA . LEU A 1 108 ? 2.291 39.219 11.625 1 96.06 108 LEU A CA 1
ATOM 841 C C . LEU A 1 108 ? 1.436 39.812 12.75 1 96.06 108 LEU A C 1
ATOM 843 O O . LEU A 1 108 ? 1.534 41 13.062 1 96.06 108 LEU A O 1
ATOM 847 N N . LEU A 1 109 ? 0.581 39 13.344 1 95.06 109 LEU A N 1
ATOM 848 C CA . LEU A 1 109 ? -0.26 39.406 14.453 1 95.06 109 LEU A CA 1
ATOM 849 C C . LEU A 1 109 ? 0.592 39.844 15.641 1 95.06 109 LEU A C 1
ATOM 851 O O . LEU A 1 109 ? 0.299 40.875 16.281 1 95.06 109 LEU A O 1
ATOM 855 N N . MET A 1 110 ? 1.605 39 15.883 1 95.75 110 MET A N 1
ATOM 856 C CA . MET A 1 110 ? 2.521 39.344 16.969 1 95.75 110 MET A CA 1
ATOM 857 C C . MET A 1 110 ? 3.156 40.688 16.75 1 95.75 110 MET A C 1
ATOM 859 O O . MET A 1 110 ? 3.26 41.5 17.688 1 95.75 110 MET A O 1
ATOM 863 N N . LYS A 1 111 ? 3.598 41.125 15.523 1 95.62 111 LYS A N 1
ATOM 864 C CA . LYS A 1 111 ? 4.211 42.406 15.195 1 95.62 111 LYS A CA 1
ATOM 865 C C . LYS A 1 111 ? 3.213 43.562 15.367 1 95.62 111 LYS A C 1
ATOM 867 O O . LYS A 1 111 ? 3.553 44.594 15.914 1 95.62 111 LYS A O 1
ATOM 872 N N . GLU A 1 112 ? 1.984 43.344 14.945 1 92.06 112 GLU A N 1
ATOM 873 C CA . GLU A 1 112 ? 0.934 44.344 15.086 1 92.06 112 GLU A CA 1
ATOM 874 C C . GLU A 1 112 ? 0.618 44.594 16.562 1 92.06 112 GLU A C 1
ATOM 876 O O . GLU A 1 112 ? 0.422 45.75 16.953 1 92.06 112 GLU A O 1
ATOM 881 N N . CYS A 1 113 ? 0.575 43.5 17.344 1 93.25 113 CYS A N 1
ATOM 882 C CA . CYS A 1 113 ? 0.302 43.656 18.781 1 93.25 113 CYS A CA 1
ATOM 883 C C . CYS A 1 113 ? 1.402 44.438 19.469 1 93.25 113 CYS A C 1
ATOM 885 O O . CYS A 1 113 ? 1.12 45.281 20.312 1 93.25 113 CYS A O 1
ATOM 887 N N . GLU A 1 114 ? 2.637 44.125 19.062 1 93.19 114 GLU A N 1
ATOM 888 C CA . GLU A 1 114 ? 3.773 44.844 19.609 1 93.19 114 GLU A CA 1
ATOM 889 C C . GLU A 1 114 ? 3.68 46.344 19.312 1 93.19 114 GLU A C 1
ATOM 891 O O . GLU A 1 114 ? 4.016 47.156 20.141 1 93.19 114 GLU A O 1
ATOM 896 N N . ARG A 1 115 ? 3.227 46.75 18.094 1 90.44 115 ARG A N 1
ATOM 897 C CA . ARG A 1 115 ? 3.045 48.156 17.688 1 90.44 115 ARG A CA 1
ATOM 898 C C . ARG A 1 115 ? 2 48.844 18.547 1 90.44 115 ARG A C 1
ATOM 900 O O . ARG A 1 115 ? 2.217 49.969 19.016 1 90.44 115 ARG A O 1
ATOM 907 N N . HIS A 1 116 ? 0.936 48.094 18.859 1 88.62 116 HIS A N 1
ATOM 908 C CA . HIS A 1 116 ? -0.125 48.625 19.688 1 88.62 116 HIS A CA 1
ATOM 909 C C . HIS A 1 116 ? 0.337 48.812 21.141 1 88.62 116 HIS A C 1
ATOM 911 O O . HIS A 1 116 ? -0.028 49.781 21.797 1 88.62 116 HIS A O 1
ATOM 917 N N . GLN A 1 117 ? 1.119 47.781 21.547 1 91.12 117 GLN A N 1
ATOM 918 C CA . GLN A 1 117 ? 1.683 47.875 22.891 1 91.12 117 GLN A CA 1
ATOM 919 C C . GLN A 1 117 ? 2.586 49.094 23.031 1 91.12 117 GLN A C 1
ATOM 921 O O . GLN A 1 117 ? 2.512 49.812 24.031 1 91.12 117 GLN A O 1
ATOM 926 N N . LYS A 1 118 ? 3.457 49.438 22.062 1 92 118 LYS A N 1
ATOM 927 C CA . LYS A 1 118 ? 4.359 50.562 22.062 1 92 118 LYS A CA 1
ATOM 928 C C . LYS A 1 118 ? 3.584 51.875 22.047 1 92 118 LYS A C 1
ATOM 930 O O . LYS A 1 118 ? 3.928 52.812 22.766 1 92 118 LYS A O 1
ATOM 935 N N . LYS A 1 119 ? 2.52 51.875 21.297 1 88.06 119 LYS A N 1
ATOM 936 C CA . LYS A 1 119 ? 1.677 53.062 21.234 1 88.06 119 LYS A CA 1
ATOM 937 C C . LYS A 1 119 ? 1.002 53.344 22.578 1 88.06 119 LYS A C 1
ATOM 939 O O . LYS A 1 119 ? 0.952 54.469 23.031 1 88.06 119 LYS A O 1
ATOM 944 N N . ALA A 1 120 ? 0.521 52.25 23.125 1 87.56 120 ALA A N 1
ATOM 945 C CA . ALA A 1 120 ? -0.153 52.375 24.422 1 87.56 120 ALA A CA 1
ATOM 946 C C . ALA A 1 120 ? 0.8 52.906 25.484 1 87.56 120 ALA A C 1
ATOM 948 O O . ALA A 1 120 ? 0.43 53.781 26.266 1 87.56 120 ALA A O 1
ATOM 949 N N . ARG A 1 121 ? 1.981 52.406 25.484 1 91.38 121 ARG A N 1
ATOM 950 C CA . ARG A 1 121 ? 2.99 52.875 26.422 1 91.38 121 ARG A CA 1
ATOM 951 C C . ARG A 1 121 ? 3.285 54.375 26.219 1 91.38 121 ARG A C 1
ATOM 953 O O . ARG A 1 121 ? 3.439 55.125 27.172 1 91.38 121 ARG A O 1
ATOM 960 N N . GLY A 1 122 ? 3.295 54.812 24.984 1 89.12 122 GLY A N 1
ATOM 961 C CA . GLY A 1 122 ? 3.529 56.188 24.672 1 89.12 122 GLY A CA 1
ATOM 962 C C . GLY A 1 122 ? 2.428 57.125 25.172 1 89.12 122 GLY A C 1
ATOM 963 O O . GLY A 1 122 ? 2.703 58.156 25.781 1 89.12 122 GLY A O 1
ATOM 964 N N . TYR A 1 123 ? 1.302 56.688 25.016 1 90.56 123 TYR A N 1
ATOM 965 C CA . TYR A 1 123 ? 0.168 57.469 25.469 1 90.56 123 TYR A CA 1
ATOM 966 C C . TYR A 1 123 ? 0.132 57.562 27 1 90.56 123 TYR A C 1
ATOM 968 O O . TYR A 1 123 ? -0.204 58.594 27.562 1 90.56 123 TYR A O 1
ATOM 976 N N . ARG A 1 124 ? 0.465 56.469 27.547 1 91.56 124 ARG A N 1
ATOM 977 C CA . ARG A 1 124 ? 0.493 56.438 29.016 1 91.56 124 ARG A CA 1
ATOM 978 C C . ARG A 1 124 ? 1.492 57.438 29.562 1 91.56 124 ARG A C 1
ATOM 980 O O . ARG A 1 124 ? 1.183 58.188 30.5 1 91.56 124 ARG A O 1
ATOM 987 N N . VAL A 1 125 ? 2.607 57.438 28.953 1 93.5 125 VAL A N 1
ATOM 988 C CA . VAL A 1 125 ? 3.654 58.375 29.375 1 93.5 125 VAL A CA 1
ATOM 989 C C . VAL A 1 125 ? 3.201 59.812 29.141 1 93.5 125 VAL A C 1
ATOM 991 O O . VAL A 1 125 ? 3.328 60.656 30.031 1 93.5 125 VAL A O 1
ATOM 994 N N . ARG A 1 126 ? 2.559 60.094 28.094 1 93.31 126 ARG A N 1
ATOM 995 C CA . ARG A 1 126 ? 2.119 61.438 27.734 1 93.31 126 ARG A CA 1
ATOM 996 C C . ARG A 1 126 ? 0.958 61.875 28.625 1 93.31 126 ARG A C 1
ATOM 998 O O . ARG A 1 126 ? 0.854 63.031 28.984 1 93.31 126 ARG A O 1
ATOM 1005 N N . GLU A 1 127 ? 0.162 60.938 28.906 1 91.94 127 GLU A N 1
ATOM 1006 C CA . GLU A 1 127 ? -0.929 61.219 29.828 1 91.94 127 GLU A CA 1
ATOM 1007 C C . GLU A 1 127 ? -0.397 61.625 31.203 1 91.94 127 GLU A C 1
ATOM 1009 O O . GLU A 1 127 ? -0.863 62.594 31.797 1 91.94 127 GLU A O 1
ATOM 1014 N N . GLN A 1 128 ? 0.513 60.844 31.719 1 93.75 128 GLN A N 1
ATOM 1015 C CA . GLN A 1 128 ? 1.127 61.125 33 1 93.75 128 GLN A CA 1
ATOM 1016 C C . GLN A 1 128 ? 1.797 62.5 33 1 93.75 128 GLN A C 1
ATOM 1018 O O . GLN A 1 128 ? 1.68 63.25 33.969 1 93.75 128 GLN A O 1
ATOM 1023 N N . GLU A 1 129 ? 2.414 62.812 31.891 1 93.38 129 GLU A N 1
ATOM 1024 C CA . GLU A 1 129 ? 3.07 64.125 31.766 1 93.38 129 GLU A CA 1
ATOM 1025 C C . GLU A 1 129 ? 2.053 65.25 31.75 1 93.38 129 GLU A C 1
ATOM 1027 O O . GLU A 1 129 ? 2.246 66.312 32.406 1 93.38 129 GLU A O 1
ATOM 1032 N N . ALA A 1 130 ? 0.998 65.062 31.125 1 92.12 130 ALA A N 1
ATOM 1033 C CA . ALA A 1 130 ? -0.05 66.062 31.047 1 92.12 130 ALA A CA 1
ATOM 1034 C C . ALA A 1 130 ? -0.709 66.25 32.406 1 92.12 130 ALA A C 1
ATOM 1036 O O . ALA A 1 130 ? -1.014 67.375 32.781 1 92.12 130 ALA A O 1
ATOM 1037 N N . ARG A 1 131 ? -0.849 65.188 33.062 1 92.06 131 ARG A N 1
ATOM 1038 C CA . ARG A 1 131 ? -1.453 65.25 34.406 1 92.06 131 ARG A CA 1
ATOM 1039 C C . ARG A 1 131 ? -0.532 65.938 35.375 1 92.06 131 ARG A C 1
ATOM 1041 O O . ARG A 1 131 ? -0.99 66.75 36.188 1 92.06 131 ARG A O 1
ATOM 1048 N N . MET A 1 132 ? 0.703 65.75 35.25 1 93.38 132 MET A N 1
ATOM 1049 C CA . MET A 1 132 ? 1.678 66.375 36.125 1 93.38 132 MET A CA 1
ATOM 1050 C C . MET A 1 132 ? 1.744 67.875 35.844 1 93.38 132 MET A C 1
ATOM 1052 O O . MET A 1 132 ? 1.824 68.688 36.781 1 93.38 132 MET A O 1
ATOM 1056 N N . GLU A 1 133 ? 1.685 68.312 34.656 1 91.75 133 GLU A N 1
ATOM 1057 C CA . GLU A 1 133 ? 1.709 69.75 34.281 1 91.75 133 GLU A CA 1
ATOM 1058 C C . GLU A 1 133 ? 0.448 70.438 34.75 1 91.75 133 GLU A C 1
ATOM 1060 O O . GLU A 1 133 ? 0.514 71.562 35.219 1 91.75 133 GLU A O 1
ATOM 1065 N N . LYS A 1 134 ? -0.622 69.75 34.656 1 91 134 LYS A N 1
ATOM 1066 C CA . LYS A 1 134 ? -1.884 70.312 35.125 1 91 134 LYS A CA 1
ATOM 1067 C C . LYS A 1 134 ? -1.846 70.562 36.656 1 91 134 LYS A C 1
ATOM 1069 O O . LYS A 1 134 ? -2.256 71.625 37.125 1 91 134 LYS A O 1
ATOM 1074 N N . GLU A 1 135 ? -1.372 69.562 37.344 1 90.31 135 GLU A N 1
ATOM 1075 C CA . GLU A 1 135 ? -1.279 69.688 38.812 1 90.31 135 GLU A CA 1
ATOM 1076 C C . GLU A 1 135 ? -0.355 70.812 39.219 1 90.31 135 GLU A C 1
ATOM 1078 O O . GLU A 1 135 ? -0.63 71.5 40.219 1 90.31 135 GLU A O 1
ATOM 1083 N N . LYS A 1 136 ? 0.674 71.125 38.438 1 92 136 LYS A N 1
ATOM 1084 C CA . LYS A 1 136 ? 1.597 72.188 38.75 1 92 136 LYS A CA 1
ATOM 1085 C C . LYS A 1 136 ? 0.927 73.562 38.531 1 92 136 LYS A C 1
ATOM 1087 O O . LYS A 1 136 ? 1.133 74.5 39.312 1 92 136 LYS A O 1
ATOM 1092 N N . LEU A 1 137 ? 0.077 73.688 37.562 1 90.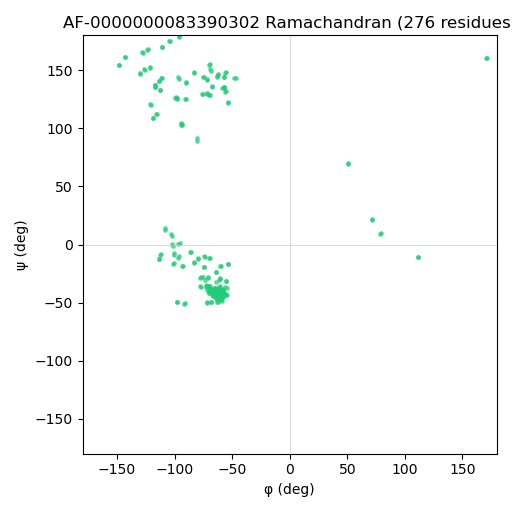19 137 LEU A N 1
ATOM 1093 C CA . LEU A 1 137 ? -0.622 74.938 37.281 1 90.19 137 LEU A CA 1
ATOM 1094 C C . LEU A 1 137 ? -1.721 75.188 38.281 1 90.19 137 LEU A C 1
ATOM 1096 O O . LEU A 1 137 ? -1.983 76.375 38.625 1 90.19 137 LEU A O 1
ATOM 1100 N N . GLU A 1 138 ? -2.271 74.125 38.844 1 88.31 138 GLU A N 1
ATOM 1101 C CA . GLU A 1 138 ? -3.322 74.25 39.844 1 88.31 138 GLU A CA 1
ATOM 1102 C C . GLU A 1 138 ? -2.74 74.625 41.188 1 88.31 138 GLU A C 1
ATOM 1104 O O . GLU A 1 138 ? -3.414 75.25 42 1 88.31 138 GLU A O 1
ATOM 1109 N N . SER A 1 139 ? -1.552 74.25 41.469 1 89.06 139 SER A N 1
ATOM 1110 C CA . SER A 1 139 ? -0.921 74.5 42.75 1 89.06 139 SER A CA 1
ATOM 1111 C C . SER A 1 139 ? -0.241 75.875 42.75 1 89.06 139 SER A C 1
ATOM 1113 O O . SER A 1 139 ? 0.21 76.375 43.812 1 89.06 139 SER A O 1
ATOM 1115 N N . GLN A 1 140 ? -0.149 76.625 41.656 1 74.12 140 GLN A N 1
ATOM 1116 C CA . GLN A 1 140 ? 0.323 78 41.594 1 74.12 140 GLN A CA 1
ATOM 1117 C C . GLN A 1 140 ? -0.838 79 41.75 1 74.12 140 GLN A C 1
ATOM 1119 O O . GLN A 1 140 ? -1.934 78.75 41.25 1 74.12 140 GLN A O 1
ATOM 1124 N N . MET B 1 1 ? -2.34 -2.992 3.457 1 46.88 1 MET B N 1
ATOM 1125 C CA . MET B 1 1 ? -2.414 -3.629 2.146 1 46.88 1 MET B CA 1
ATOM 1126 C C . MET B 1 1 ? -2.301 -2.592 1.032 1 46.88 1 MET B C 1
ATOM 1128 O O . MET B 1 1 ? -3.115 -1.672 0.949 1 46.88 1 MET B O 1
ATOM 1132 N N . SER B 1 2 ? -1.066 -2.238 0.558 1 57 2 SER B N 1
ATOM 1133 C CA . SER B 1 2 ? -0.883 -1.096 -0.332 1 57 2 SER B CA 1
ATOM 1134 C C . SER B 1 2 ? -1.237 -1.454 -1.771 1 57 2 SER B C 1
ATOM 1136 O O . SER B 1 2 ? -0.688 -2.404 -2.332 1 57 2 SER B O 1
ATOM 1138 N N . GLY B 1 3 ? -2.396 -1.308 -2.164 1 74.69 3 GLY B N 1
ATOM 1139 C CA . GLY B 1 3 ? -2.924 -1.408 -3.516 1 74.69 3 GLY B CA 1
ATOM 1140 C C . GLY B 1 3 ? -4.438 -1.359 -3.57 1 74.69 3 GLY B C 1
ATOM 1141 O O . GLY B 1 3 ? -5.102 -1.348 -2.533 1 74.69 3 GLY B O 1
ATOM 1142 N N . GLN B 1 4 ? -4.824 -1.035 -4.77 1 84.12 4 GLN B N 1
ATOM 1143 C CA . GLN B 1 4 ? -6.262 -0.943 -4.992 1 84.12 4 GLN B CA 1
ATOM 1144 C C . GLN B 1 4 ? -6.73 -1.979 -6.008 1 84.12 4 GLN B C 1
ATOM 1146 O O . GLN B 1 4 ? -6.059 -2.215 -7.016 1 84.12 4 GLN B O 1
ATOM 1151 N N . CYS B 1 5 ? -7.797 -2.566 -5.645 1 91.56 5 CYS B N 1
ATOM 1152 C CA . CYS B 1 5 ? -8.414 -3.525 -6.555 1 91.56 5 CYS B CA 1
ATOM 1153 C C . CYS B 1 5 ? -9.023 -2.816 -7.758 1 91.56 5 CYS B C 1
ATOM 1155 O O . CYS B 1 5 ? -9.812 -1.885 -7.598 1 91.56 5 CYS B O 1
ATOM 1157 N N . SER B 1 6 ? -8.734 -3.215 -8.906 1 91.38 6 SER B N 1
ATOM 1158 C CA . SER B 1 6 ? -9.18 -2.527 -10.117 1 91.38 6 SER B CA 1
ATOM 1159 C C . SER B 1 6 ? -10.664 -2.775 -10.383 1 91.38 6 SER B C 1
ATOM 1161 O O . SER B 1 6 ? -11.266 -2.117 -11.227 1 91.38 6 SER B O 1
ATOM 1163 N N . ILE B 1 7 ? -11.258 -3.648 -9.688 1 94 7 ILE B N 1
ATOM 1164 C CA . ILE B 1 7 ? -12.664 -3.967 -9.898 1 94 7 ILE B CA 1
ATOM 1165 C C . ILE B 1 7 ? -13.531 -3.105 -8.984 1 94 7 ILE B C 1
ATOM 1167 O O . ILE B 1 7 ? -14.461 -2.443 -9.445 1 94 7 ILE B O 1
ATOM 1171 N N . CYS B 1 8 ? -13.219 -3.086 -7.746 1 93.94 8 CYS B N 1
ATOM 1172 C CA . CYS B 1 8 ? -14.062 -2.357 -6.805 1 93.94 8 CYS B CA 1
ATOM 1173 C C . CYS B 1 8 ? -13.453 -1.003 -6.461 1 93.94 8 CYS B C 1
ATOM 1175 O O . CYS B 1 8 ? -14.102 -0.166 -5.832 1 93.94 8 CYS B O 1
ATOM 1177 N N . LEU B 1 9 ? -12.227 -0.816 -6.738 1 88.5 9 LEU B N 1
ATOM 1178 C CA . LEU B 1 9 ? -11.5 0.441 -6.586 1 88.5 9 LEU B CA 1
ATOM 1179 C C . LEU B 1 9 ? -11.266 0.757 -5.109 1 88.5 9 LEU B C 1
ATOM 1181 O O . LEU B 1 9 ? -11.055 1.915 -4.746 1 88.5 9 LEU B O 1
ATOM 1185 N N . SER B 1 10 ? -11.328 -0.256 -4.312 1 87.06 10 SER B N 1
ATOM 1186 C CA . SER B 1 10 ? -11.016 -0.141 -2.891 1 87.06 10 SER B CA 1
ATOM 1187 C C . SER B 1 10 ? -9.719 -0.864 -2.545 1 87.06 10 SER B C 1
ATOM 1189 O O . SER B 1 10 ? -9.125 -1.527 -3.398 1 87.06 10 SER B O 1
ATOM 1191 N N . ALA B 1 11 ? -9.258 -0.597 -1.267 1 82.75 11 ALA B N 1
ATOM 1192 C CA . ALA B 1 11 ? -8.117 -1.377 -0.782 1 82.75 11 ALA B CA 1
ATOM 1193 C C . ALA B 1 11 ? -8.414 -2.873 -0.841 1 82.75 11 ALA B C 1
ATOM 1195 O O . ALA B 1 11 ? -9.547 -3.299 -0.583 1 82.75 11 ALA B O 1
ATOM 1196 N N . TYR B 1 12 ? -7.375 -3.615 -1.157 1 89.19 12 TYR B N 1
ATOM 1197 C CA . TYR B 1 12 ? -7.535 -5.059 -1.312 1 89.19 12 TYR B CA 1
ATOM 1198 C C . TYR B 1 12 ? -8.141 -5.676 -0.057 1 89.19 12 TYR B C 1
ATOM 1200 O O . TYR B 1 12 ? -7.758 -5.328 1.062 1 89.19 12 TYR B O 1
ATOM 1208 N N . ASP B 1 13 ? -9.125 -6.473 -0.339 1 90.88 13 ASP B N 1
ATOM 1209 C CA . ASP B 1 13 ? -9.688 -7.336 0.695 1 90.88 13 ASP B CA 1
ATOM 1210 C C . ASP B 1 13 ? -9.469 -8.812 0.358 1 90.88 13 ASP B C 1
ATOM 1212 O O . ASP B 1 13 ? -10.031 -9.32 -0.609 1 90.88 13 ASP B O 1
ATOM 1216 N N . GLU B 1 14 ? -8.633 -9.461 1.163 1 93.75 14 GLU B N 1
ATOM 1217 C CA . GLU B 1 14 ? -8.242 -10.836 0.895 1 93.75 14 GLU B CA 1
ATOM 1218 C C . GLU B 1 14 ? -7.754 -11.008 -0.542 1 93.75 14 GLU B C 1
ATOM 1220 O O . GLU B 1 14 ? -8.375 -11.711 -1.336 1 93.75 14 GLU B O 1
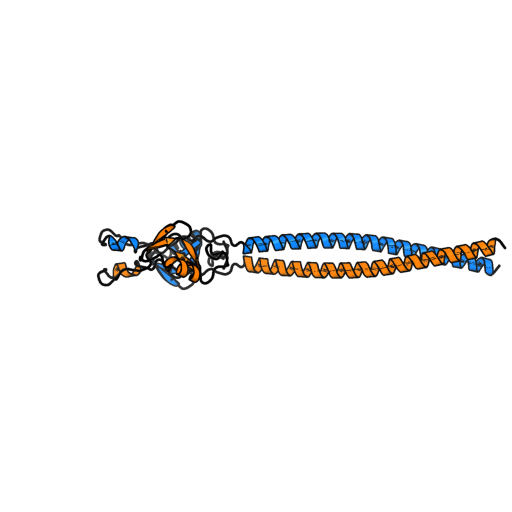ATOM 1225 N N . PRO B 1 15 ? -6.617 -10.445 -0.831 1 94.38 15 PRO B N 1
ATOM 1226 C CA . PRO B 1 15 ? -6.145 -10.359 -2.215 1 94.38 15 PRO B CA 1
ATOM 1227 C C . PRO B 1 15 ? -5.707 -11.719 -2.77 1 94.38 15 PRO B C 1
ATOM 1229 O O . PRO B 1 15 ? -5.129 -12.531 -2.045 1 94.38 15 PRO B O 1
ATOM 1232 N N . VAL B 1 16 ? -5.988 -11.961 -4.039 1 96.69 16 VAL B N 1
ATOM 1233 C CA . VAL B 1 16 ? -5.555 -13.141 -4.777 1 96.69 16 VAL B CA 1
ATOM 1234 C C . VAL B 1 16 ? -4.922 -12.719 -6.102 1 96.69 16 VAL B C 1
ATOM 1236 O O . VAL B 1 16 ? -5.289 -11.688 -6.672 1 96.69 16 VAL B O 1
ATOM 1239 N N . CYS B 1 17 ? -3.969 -13.461 -6.508 1 96.56 17 CYS B N 1
ATOM 1240 C CA . CYS B 1 17 ? -3.355 -13.227 -7.809 1 96.56 17 CYS B CA 1
ATOM 1241 C C . CYS B 1 17 ? -3.682 -14.359 -8.781 1 96.56 17 CYS B C 1
ATOM 1243 O O . CYS B 1 17 ? -3.775 -15.516 -8.383 1 96.56 17 CYS B O 1
ATOM 1245 N N . ILE B 1 18 ? -3.875 -14 -10 1 96.94 18 ILE B N 1
ATOM 1246 C CA . ILE B 1 18 ? -4.098 -14.992 -11.039 1 96.94 18 ILE B CA 1
ATOM 1247 C C . ILE B 1 18 ? -2.836 -15.148 -11.883 1 96.94 18 ILE B C 1
ATOM 1249 O O . ILE B 1 18 ? -1.851 -14.438 -11.68 1 96.94 18 ILE B O 1
ATOM 1253 N N . PRO B 1 19 ? -2.801 -16.062 -12.812 1 96.5 19 PRO B N 1
ATOM 1254 C CA . PRO B 1 19 ? -1.534 -16.438 -13.453 1 96.5 19 PRO B CA 1
ATOM 1255 C C . PRO B 1 19 ? -0.869 -15.266 -14.172 1 96.5 19 PRO B C 1
ATOM 1257 O O . PRO B 1 19 ? 0.361 -15.18 -14.211 1 96.5 19 PRO B O 1
ATOM 1260 N N . CYS B 1 20 ? -1.619 -14.359 -14.648 1 96.56 20 CYS B N 1
ATOM 1261 C CA . CYS B 1 20 ? -1.053 -13.234 -15.383 1 96.56 20 CYS B CA 1
ATOM 1262 C C . CYS B 1 20 ? -0.377 -12.25 -14.438 1 96.56 20 CYS B C 1
ATOM 1264 O O . CYS B 1 20 ? 0.356 -11.359 -14.883 1 96.56 20 CYS B O 1
ATOM 1266 N N . GLY B 1 21 ? -0.723 -12.328 -13.195 1 96.25 21 GLY B N 1
ATOM 1267 C CA . GLY B 1 21 ? -0.048 -11.492 -12.219 1 96.25 21 GLY B CA 1
ATOM 1268 C C . GLY B 1 21 ? -0.941 -10.406 -11.641 1 96.25 21 GLY B C 1
ATOM 1269 O O . GLY B 1 21 ? -0.598 -9.781 -10.641 1 96.25 21 GLY B O 1
ATOM 1270 N N . HIS B 1 22 ? -2.092 -10.211 -12.211 1 95.81 22 HIS B N 1
ATOM 1271 C CA . HIS B 1 22 ? -2.996 -9.203 -11.68 1 95.81 22 HIS B CA 1
ATOM 1272 C C . HIS B 1 22 ? -3.66 -9.672 -10.391 1 95.81 22 HIS B C 1
ATOM 1274 O O . HIS B 1 22 ? -3.988 -10.852 -10.25 1 95.81 22 HIS B O 1
ATOM 1280 N N . VAL B 1 23 ? -3.838 -8.68 -9.508 1 95.25 23 VAL B N 1
ATOM 1281 C CA . VAL B 1 23 ? -4.32 -8.984 -8.164 1 95.25 23 VAL B CA 1
ATOM 1282 C C . VAL B 1 23 ? -5.711 -8.391 -7.969 1 95.25 23 VAL B C 1
ATOM 1284 O O . VAL B 1 23 ? -5.977 -7.262 -8.398 1 95.25 23 VAL B O 1
ATOM 1287 N N . TYR B 1 24 ? -6.57 -9.164 -7.277 1 95.62 24 TYR B N 1
ATOM 1288 C CA . TYR B 1 24 ? -7.938 -8.75 -6.996 1 95.62 24 TYR B CA 1
ATOM 1289 C C . TYR B 1 24 ? -8.375 -9.203 -5.605 1 95.62 24 TYR B C 1
ATOM 1291 O O . TYR B 1 24 ? -7.762 -10.102 -5.023 1 95.62 24 TYR B O 1
ATOM 1299 N N . CYS B 1 25 ? -9.422 -8.539 -5.148 1 95.69 25 CYS B N 1
ATOM 1300 C CA . CYS B 1 25 ? -10.109 -9.141 -4.004 1 95.69 25 CYS B CA 1
ATOM 1301 C C . CYS B 1 25 ? -10.68 -10.508 -4.367 1 95.69 25 CYS B C 1
ATOM 1303 O O . CYS B 1 25 ? -11.18 -10.703 -5.473 1 95.69 25 CYS B O 1
ATOM 1305 N N . VAL B 1 26 ? -10.68 -11.344 -3.424 1 97.44 26 VAL B N 1
ATOM 1306 C CA . VAL B 1 26 ? -11.25 -12.664 -3.68 1 97.44 26 VAL B CA 1
ATOM 1307 C C . VAL B 1 26 ? -12.727 -12.531 -4.031 1 97.44 26 VAL B C 1
ATOM 1309 O O . VAL B 1 26 ? -13.219 -13.195 -4.941 1 97.44 26 VAL B O 1
ATOM 1312 N N . GLY B 1 27 ? -13.336 -11.625 -3.281 1 97.69 27 GLY B N 1
ATOM 1313 C CA . GLY B 1 27 ? -14.75 -11.422 -3.559 1 97.69 27 GLY B CA 1
ATOM 1314 C C . GLY B 1 27 ? -15.016 -10.891 -4.957 1 97.69 27 GLY B C 1
ATOM 1315 O O . GLY B 1 27 ? -15.93 -11.359 -5.641 1 97.69 27 GLY B O 1
ATOM 1316 N N . CYS B 1 28 ? -14.234 -10.008 -5.426 1 97.75 28 CYS B N 1
ATOM 1317 C CA . CYS B 1 28 ? -14.406 -9.375 -6.727 1 97.75 28 CYS B CA 1
ATOM 1318 C C . CYS B 1 28 ? -14.172 -10.375 -7.855 1 97.75 28 CYS B C 1
ATOM 1320 O O . CYS B 1 28 ? -14.977 -10.477 -8.781 1 97.75 28 CYS B O 1
ATOM 1322 N N . ILE B 1 29 ? -13.102 -11.055 -7.766 1 97.69 29 ILE B N 1
ATOM 1323 C CA . ILE B 1 29 ? -12.797 -12 -8.836 1 97.69 29 ILE B CA 1
ATOM 1324 C C . ILE B 1 29 ? -13.82 -13.125 -8.836 1 97.69 29 ILE B C 1
ATOM 1326 O O . ILE B 1 29 ? -14.188 -13.641 -9.898 1 97.69 29 ILE B O 1
ATOM 1330 N N . THR B 1 30 ? -14.234 -13.578 -7.691 1 97.31 30 THR B N 1
ATOM 1331 C CA . THR B 1 30 ? -15.273 -14.594 -7.586 1 97.31 30 THR B CA 1
ATOM 1332 C C . THR B 1 30 ? -16.531 -14.156 -8.328 1 97.31 30 THR B C 1
ATOM 1334 O O . THR B 1 30 ? -17.125 -14.938 -9.07 1 97.31 30 THR B O 1
ATOM 1337 N N . ASP B 1 31 ? -16.891 -12.898 -8.148 1 97.44 31 ASP B N 1
ATOM 1338 C CA . ASP B 1 31 ? -18.062 -12.359 -8.82 1 97.44 31 ASP B CA 1
ATOM 1339 C C . ASP B 1 31 ? -17.875 -12.359 -10.336 1 97.44 31 ASP B C 1
ATOM 1341 O O . ASP B 1 31 ? -18.812 -12.688 -11.078 1 97.44 31 ASP B O 1
ATOM 1345 N N . VAL B 1 32 ? -16.703 -12.023 -10.742 1 96.75 32 VAL B N 1
ATOM 1346 C CA . VAL B 1 32 ? -16.422 -11.906 -12.172 1 96.75 32 VAL B CA 1
ATOM 1347 C C . VAL B 1 32 ? -16.484 -13.289 -12.82 1 96.75 32 VAL B C 1
ATOM 1349 O O . VAL B 1 32 ? -17.141 -13.461 -13.859 1 96.75 32 VAL B O 1
ATOM 1352 N N . VAL B 1 33 ? -15.953 -14.289 -12.195 1 96.38 33 VAL B N 1
ATOM 1353 C CA . VAL B 1 33 ? -15.812 -15.594 -12.836 1 96.38 33 VAL B CA 1
ATOM 1354 C C . VAL B 1 33 ? -17.125 -16.375 -12.719 1 96.38 33 VAL B C 1
ATOM 1356 O O . VAL B 1 33 ? -17.328 -17.359 -13.422 1 96.38 33 VAL B O 1
ATOM 1359 N N . ASN B 1 34 ? -18.016 -15.961 -11.844 1 95.75 34 ASN B N 1
ATOM 1360 C CA . ASN B 1 34 ? -19.281 -16.656 -11.664 1 95.75 34 ASN B CA 1
ATOM 1361 C C . ASN B 1 34 ? -20.453 -15.844 -12.234 1 95.75 34 ASN B C 1
ATOM 1363 O O . ASN B 1 34 ? -21.609 -16.109 -11.922 1 95.75 34 ASN B O 1
ATOM 1367 N N . ALA B 1 35 ? -20.172 -14.867 -13.008 1 94.5 35 ALA B N 1
ATOM 1368 C CA . ALA B 1 35 ? -21.234 -14.133 -13.695 1 94.5 35 ALA B CA 1
ATOM 1369 C C . ALA B 1 35 ? -22.094 -15.078 -14.523 1 94.5 35 ALA B C 1
ATOM 1371 O O . ALA B 1 35 ? -21.609 -16.094 -15.031 1 94.5 35 ALA B O 1
ATOM 1372 N N . PRO B 1 36 ? -23.344 -14.836 -14.688 1 93.38 36 PRO B N 1
ATOM 1373 C CA . PRO B 1 36 ? -24.281 -15.727 -15.375 1 93.38 36 PRO B CA 1
ATOM 1374 C C . PRO B 1 36 ? -23.844 -16.078 -16.797 1 93.38 36 PRO B C 1
ATOM 1376 O O . PRO B 1 36 ? -24.078 -17.188 -17.266 1 93.38 36 PRO B O 1
ATOM 1379 N N . GLU B 1 37 ? -23.141 -15.18 -17.5 1 91.19 37 GLU B N 1
ATOM 1380 C CA . GLU B 1 37 ? -22.703 -15.391 -18.875 1 91.19 37 GLU B CA 1
ATOM 1381 C C . GLU B 1 37 ? -21.453 -16.281 -18.922 1 91.19 37 GLU B C 1
ATOM 1383 O O . GLU B 1 37 ? -21.109 -16.797 -19.984 1 91.19 37 GLU B O 1
ATOM 1388 N N . GLU B 1 38 ? -20.828 -16.516 -17.766 1 88.38 38 GLU B N 1
ATOM 1389 C CA . GLU B 1 38 ? -19.609 -17.328 -17.672 1 88.38 38 GLU B CA 1
ATOM 1390 C C . GLU B 1 38 ? -19.938 -18.781 -17.344 1 88.38 38 GLU B C 1
ATOM 1392 O O . GLU B 1 38 ? -20.25 -19.094 -16.203 1 88.38 38 GLU B O 1
ATOM 1397 N N . THR B 1 39 ? -19.906 -19.688 -18.266 1 87 39 THR B N 1
ATOM 1398 C CA . THR B 1 39 ? -20.312 -21.062 -18.047 1 87 39 THR B CA 1
ATOM 1399 C C . THR B 1 39 ? -19.109 -22.016 -18.125 1 87 39 THR B C 1
ATOM 1401 O O . THR B 1 39 ? -19.188 -23.156 -17.688 1 87 39 THR B O 1
ATOM 1404 N N . GLY B 1 40 ? -18 -21.609 -18.5 1 90.94 40 GLY B N 1
ATOM 1405 C CA . GLY B 1 40 ? -16.859 -22.484 -18.719 1 90.94 40 GLY B CA 1
ATOM 1406 C C . GLY B 1 40 ? -15.922 -22.547 -17.531 1 90.94 40 GLY B C 1
ATOM 1407 O O . GLY B 1 40 ? -16.234 -22.031 -16.453 1 90.94 40 GLY B O 1
ATOM 1408 N N . THR B 1 41 ? -14.844 -23.359 -17.672 1 93.75 41 THR B N 1
ATOM 1409 C CA . THR B 1 41 ? -13.828 -23.531 -16.641 1 93.75 41 THR B CA 1
ATOM 1410 C C . THR B 1 41 ? -12.633 -22.625 -16.906 1 93.75 41 THR B C 1
ATOM 1412 O O . THR B 1 41 ? -11.625 -22.688 -16.203 1 93.75 41 THR B O 1
ATOM 1415 N N . VAL B 1 42 ? -12.773 -21.906 -17.969 1 95.62 42 VAL B N 1
ATOM 1416 C CA . VAL B 1 42 ? -11.734 -20.938 -18.312 1 95.62 42 VAL B CA 1
ATOM 1417 C C . VAL B 1 42 ? -12.281 -19.516 -18.172 1 95.62 42 VAL B C 1
ATOM 1419 O O . VAL B 1 42 ? -13.406 -19.234 -18.594 1 95.62 42 VAL B O 1
ATOM 1422 N N . ALA B 1 43 ? -11.555 -18.672 -17.547 1 96.5 43 ALA B N 1
ATOM 1423 C CA . ALA B 1 43 ? -11.93 -17.281 -17.359 1 96.5 43 ALA B CA 1
ATOM 1424 C C . ALA B 1 43 ? -10.859 -16.344 -17.906 1 96.5 43 ALA B C 1
ATOM 1426 O O . ALA B 1 43 ? -9.781 -16.781 -18.297 1 96.5 43 ALA B O 1
ATOM 1427 N N . LYS B 1 44 ? -11.203 -15.102 -18.016 1 96.94 44 LYS B N 1
ATOM 1428 C CA . LYS B 1 44 ? -10.281 -14.078 -18.5 1 96.94 44 LYS B CA 1
ATOM 1429 C C . LYS B 1 44 ? -10 -13.039 -17.422 1 96.94 44 LYS B C 1
ATOM 1431 O O . LYS B 1 44 ? -10.898 -12.648 -16.672 1 96.94 44 LYS B O 1
ATOM 1436 N N . CYS B 1 45 ? -8.773 -12.703 -17.344 1 97.25 45 CYS B N 1
ATOM 1437 C CA . CYS B 1 45 ? -8.383 -11.648 -16.406 1 97.25 45 CYS B CA 1
ATOM 1438 C C . CYS B 1 45 ? -9.141 -10.359 -16.688 1 97.25 45 CYS B C 1
ATOM 1440 O O . CYS B 1 45 ? -9.195 -9.898 -17.828 1 97.25 45 CYS B O 1
ATOM 1442 N N . PRO B 1 46 ? -9.641 -9.703 -15.727 1 96.5 46 PRO B N 1
ATOM 1443 C CA . PRO B 1 46 ? -10.391 -8.461 -15.922 1 96.5 46 PRO B CA 1
ATOM 1444 C C . PRO B 1 46 ? -9.523 -7.336 -16.5 1 96.5 46 PRO B C 1
ATOM 1446 O O . PRO B 1 46 ? -10.039 -6.445 -17.172 1 96.5 46 PRO B O 1
ATOM 1449 N N . THR B 1 47 ? -8.258 -7.418 -16.312 1 94.88 47 THR B N 1
ATOM 1450 C CA . THR B 1 47 ? -7.383 -6.309 -16.688 1 94.88 47 THR B CA 1
ATOM 1451 C C . THR B 1 47 ? -6.75 -6.551 -18.047 1 94.88 47 THR B C 1
ATOM 1453 O O . THR B 1 47 ? -6.848 -5.707 -18.938 1 94.88 47 THR B O 1
ATOM 1456 N N . CYS B 1 48 ? -6.16 -7.73 -18.297 1 96.75 48 CYS B N 1
ATOM 1457 C CA . CYS B 1 48 ? -5.383 -7.941 -19.5 1 96.75 48 CYS B CA 1
ATOM 1458 C C . CYS B 1 48 ? -6.059 -8.961 -20.422 1 96.75 48 CYS B C 1
ATOM 1460 O O . CYS B 1 48 ? -5.594 -9.203 -21.531 1 96.75 48 CYS B O 1
ATOM 1462 N N . ARG B 1 49 ? -7.043 -9.664 -19.922 1 97.12 49 ARG B N 1
ATOM 1463 C CA . ARG B 1 49 ? -7.906 -10.57 -20.672 1 97.12 49 ARG B CA 1
ATOM 1464 C C . ARG B 1 49 ? -7.203 -11.898 -20.938 1 97.12 49 ARG B C 1
ATOM 1466 O O . ARG B 1 49 ? -7.703 -12.734 -21.703 1 97.12 49 ARG B O 1
ATOM 1473 N N . SER B 1 50 ? -6.062 -12.117 -20.328 1 96.69 50 SER B N 1
ATOM 1474 C CA . SER B 1 50 ? -5.438 -13.43 -20.438 1 96.69 50 SER 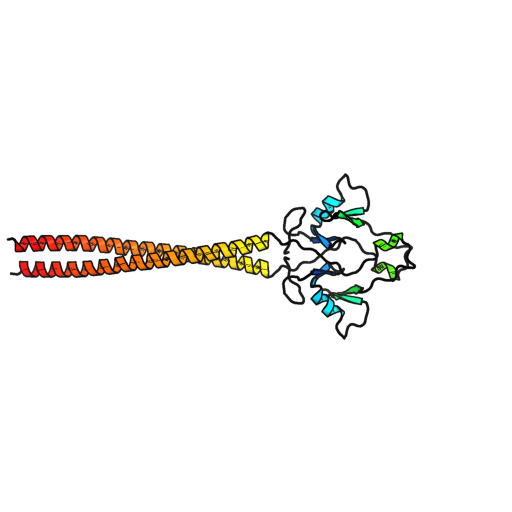B CA 1
ATOM 1475 C C . SER B 1 50 ? -6.316 -14.508 -19.812 1 96.69 50 SER B C 1
ATOM 1477 O O . SER B 1 50 ? -6.949 -14.281 -18.766 1 96.69 50 SER B O 1
ATOM 1479 N N . GLU B 1 51 ? -6.289 -15.641 -20.406 1 96.19 51 GLU B N 1
ATOM 1480 C CA . GLU B 1 51 ? -7.117 -16.734 -19.938 1 96.19 51 GLU B CA 1
ATOM 1481 C C . GLU B 1 51 ? -6.449 -17.484 -18.781 1 96.19 51 GLU B C 1
ATOM 1483 O O . GLU B 1 51 ? -5.219 -17.562 -18.719 1 96.19 51 GLU B O 1
ATOM 1488 N N . PHE B 1 52 ? -7.273 -18.016 -17.875 1 96.12 52 PHE B N 1
ATOM 1489 C CA . PHE B 1 52 ? -6.789 -18.891 -16.812 1 96.12 52 PHE B CA 1
ATOM 1490 C C . PHE B 1 52 ? -7.848 -19.922 -16.438 1 96.12 52 PHE B C 1
ATOM 1492 O O . PHE B 1 52 ? -9.047 -19.688 -16.625 1 96.12 52 PHE B O 1
ATOM 1499 N N . HIS B 1 53 ? -7.402 -20.984 -15.938 1 95.5 53 HIS B N 1
ATOM 1500 C CA . HIS B 1 53 ? -8.281 -22.109 -15.641 1 95.5 53 HIS B CA 1
ATOM 1501 C C . HIS B 1 53 ? -8.836 -22.016 -14.219 1 95.5 53 HIS B C 1
ATOM 1503 O O . HIS B 1 53 ? -8.086 -21.734 -13.273 1 95.5 53 HIS B O 1
ATOM 1509 N N . LEU B 1 54 ? -10.133 -22.344 -14.094 1 95.25 54 LEU B N 1
ATOM 1510 C CA . LEU B 1 54 ? -10.797 -22.234 -12.797 1 95.25 54 LEU B CA 1
ATOM 1511 C C . LEU B 1 54 ? -10.734 -23.547 -12.039 1 95.25 54 LEU B C 1
ATOM 1513 O O . LEU B 1 54 ? -10.969 -23.594 -10.828 1 95.25 54 LEU B O 1
ATOM 1517 N N . VAL B 1 55 ? -10.477 -24.562 -12.719 1 94.06 55 VAL B N 1
ATOM 1518 C CA . VAL B 1 55 ? -10.453 -25.891 -12.102 1 94.06 55 VAL B CA 1
ATOM 1519 C C . VAL B 1 55 ? -9.133 -26.578 -12.414 1 94.06 55 VAL B C 1
ATOM 1521 O O . VAL B 1 55 ? -8.5 -26.297 -13.43 1 94.06 55 VAL B O 1
ATOM 1524 N N . VAL B 1 56 ? -8.672 -27.469 -11.523 1 93.56 56 VAL B N 1
ATOM 1525 C CA . VAL B 1 56 ? -7.504 -28.297 -11.75 1 93.56 56 VAL B CA 1
ATOM 1526 C C . VAL B 1 56 ? -7.941 -29.672 -12.242 1 93.56 56 VAL B C 1
ATOM 1528 O O . VAL B 1 56 ? -8.992 -30.188 -11.836 1 93.56 56 VAL B O 1
ATOM 1531 N N . PRO B 1 57 ? -7.207 -30.219 -13.086 1 92.88 57 PRO B N 1
ATOM 1532 C CA . PRO B 1 57 ? -7.578 -31.547 -13.594 1 92.88 57 PRO B CA 1
ATOM 1533 C C . PRO B 1 57 ? -7.418 -32.656 -12.547 1 92.88 57 PRO B C 1
ATOM 1535 O O . PRO B 1 57 ? -6.762 -32.438 -11.523 1 92.88 57 PRO B O 1
ATOM 1538 N N . ASP B 1 58 ? -8.211 -33.688 -12.773 1 91.69 58 ASP B N 1
ATOM 1539 C CA . ASP B 1 58 ? -8.047 -34.906 -11.938 1 91.69 58 ASP B CA 1
ATOM 1540 C C . ASP B 1 58 ? -6.621 -35.438 -12.039 1 91.69 58 ASP B C 1
ATOM 1542 O O . ASP B 1 58 ? -6.086 -35.594 -13.141 1 91.69 58 ASP B O 1
ATOM 1546 N N . LEU B 1 59 ? -6.047 -35.781 -10.961 1 92.38 59 LEU B N 1
ATOM 1547 C CA . LEU B 1 59 ? -4.637 -36.125 -10.914 1 92.38 59 LEU B CA 1
ATOM 1548 C C . LEU B 1 59 ? -4.469 -37.656 -10.852 1 92.38 59 LEU B C 1
ATOM 1550 O O . LEU B 1 59 ? -3.346 -38.156 -10.852 1 92.38 59 LEU B O 1
ATOM 1554 N N . THR B 1 60 ? -5.562 -38.438 -10.859 1 91.69 60 THR B N 1
ATOM 1555 C CA . THR B 1 60 ? -5.543 -39.875 -10.656 1 91.69 60 THR B CA 1
ATOM 1556 C C . THR B 1 60 ? -4.629 -40.562 -11.672 1 91.69 60 THR 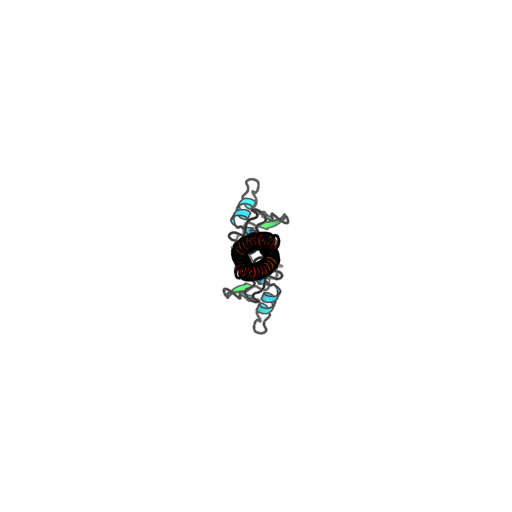B C 1
ATOM 1558 O O . THR B 1 60 ? -3.895 -41.469 -11.328 1 91.69 60 THR B O 1
ATOM 1561 N N . TYR B 1 61 ? -4.59 -40.094 -12.867 1 87.94 61 TYR B N 1
ATOM 1562 C CA . TYR B 1 61 ? -3.855 -40.75 -13.938 1 87.94 61 TYR B CA 1
ATOM 1563 C C . TYR B 1 61 ? -2.535 -40.031 -14.219 1 87.94 61 TYR B C 1
ATOM 1565 O O . TYR B 1 61 ? -1.816 -40.406 -15.148 1 87.94 61 TYR B O 1
ATOM 1573 N N . LEU B 1 62 ? -2.197 -39.125 -13.406 1 89 62 LEU B N 1
ATOM 1574 C CA . LEU B 1 62 ? -0.938 -38.375 -13.516 1 89 62 LEU B CA 1
ATOM 1575 C C . LEU B 1 62 ? 0.112 -38.969 -12.578 1 89 62 LEU B C 1
ATOM 1577 O O . LEU B 1 62 ? -0.168 -39.219 -11.406 1 89 62 LEU B O 1
ATOM 1581 N N . PRO B 1 63 ? 1.273 -39.312 -13.211 1 89.62 63 PRO B N 1
ATOM 1582 C CA . PRO B 1 63 ? 2.328 -39.75 -12.305 1 89.62 63 PRO B CA 1
ATOM 1583 C C . PRO B 1 63 ? 2.525 -38.844 -11.102 1 89.62 63 PRO B C 1
ATOM 1585 O O . PRO B 1 63 ? 2.471 -37.625 -11.25 1 89.62 63 PRO B O 1
ATOM 1588 N N . LYS B 1 64 ? 2.809 -39.312 -9.961 1 91.62 64 LYS B N 1
ATOM 1589 C CA . LYS B 1 64 ? 2.85 -38.625 -8.68 1 91.62 64 LYS B CA 1
ATOM 1590 C C . LYS B 1 64 ? 3.889 -37.5 -8.695 1 91.62 64 LYS B C 1
ATOM 1592 O O . LYS B 1 64 ? 3.711 -36.469 -8.047 1 91.62 64 LYS B O 1
ATOM 1597 N N . LYS B 1 65 ? 4.977 -37.719 -9.367 1 89.31 65 LYS B N 1
ATOM 1598 C CA . LYS B 1 65 ? 6.066 -36.75 -9.375 1 89.31 65 LYS B CA 1
ATOM 1599 C C . LYS B 1 65 ? 5.605 -35.406 -9.953 1 89.31 65 LYS B C 1
ATOM 1601 O O . LYS B 1 65 ? 6.227 -34.375 -9.703 1 89.31 65 LYS B O 1
ATOM 1606 N N . TYR B 1 66 ? 4.449 -35.438 -10.703 1 91.88 66 TYR B N 1
ATOM 1607 C CA . TYR B 1 66 ? 3.965 -34.188 -11.32 1 91.88 66 TYR B CA 1
ATOM 1608 C C . TYR B 1 66 ? 2.91 -33.531 -10.453 1 91.88 66 TYR B C 1
ATOM 1610 O O . TYR B 1 66 ? 2.557 -32.375 -10.68 1 91.88 66 TYR B O 1
ATOM 1618 N N . HIS B 1 67 ? 2.438 -34.188 -9.445 1 91.69 67 HIS B N 1
ATOM 1619 C CA . HIS B 1 67 ? 1.314 -33.719 -8.648 1 91.69 67 HIS B CA 1
ATOM 1620 C C . HIS B 1 67 ? 1.609 -32.344 -8.031 1 91.69 67 HIS B C 1
ATOM 1622 O O . HIS B 1 67 ? 0.775 -31.438 -8.086 1 91.69 67 HIS B O 1
ATOM 1628 N N . PRO B 1 68 ? 2.852 -32.125 -7.559 1 90.75 68 PRO B N 1
ATOM 1629 C CA . PRO B 1 68 ? 3.125 -30.844 -6.891 1 90.75 68 PRO B CA 1
ATOM 1630 C C . PRO B 1 68 ? 3.117 -29.656 -7.852 1 90.75 68 PRO B C 1
ATOM 1632 O O . PRO B 1 68 ? 3.041 -28.516 -7.414 1 90.75 68 PRO B O 1
ATOM 1635 N N . PHE B 1 69 ? 3.109 -29.891 -9.094 1 93 69 PHE B N 1
ATOM 1636 C CA . PHE B 1 69 ? 3.248 -28.828 -10.07 1 93 69 PHE B CA 1
ATOM 1637 C C . PHE B 1 69 ? 1.894 -28.438 -10.648 1 93 69 PHE B C 1
ATOM 1639 O O . PHE B 1 69 ? 1.784 -27.453 -11.391 1 93 69 PHE B O 1
ATOM 1646 N N . VAL B 1 70 ? 0.927 -29.219 -10.312 1 92.5 70 VAL B N 1
ATOM 1647 C CA . VAL B 1 70 ? -0.436 -28.891 -10.719 1 92.5 70 VAL B CA 1
ATOM 1648 C C . VAL B 1 70 ? -1.131 -28.109 -9.609 1 92.5 70 VAL B C 1
ATOM 1650 O O . VAL B 1 70 ? -1.528 -28.688 -8.594 1 92.5 70 VAL B O 1
ATOM 1653 N N . VAL B 1 71 ? -1.223 -26.844 -9.867 1 91.06 71 VAL B N 1
ATOM 1654 C CA . VAL B 1 71 ? -1.746 -26 -8.797 1 91.06 71 VAL B CA 1
ATOM 1655 C C . VAL B 1 71 ? -2.895 -25.156 -9.328 1 91.06 71 VAL B C 1
ATOM 1657 O O . VAL B 1 71 ? -3.08 -25.031 -10.539 1 91.06 71 VAL B O 1
ATOM 1660 N N . SER B 1 72 ? -3.645 -24.594 -8.391 1 93.44 72 SER B N 1
ATOM 1661 C CA . SER B 1 72 ? -4.742 -23.688 -8.727 1 93.44 72 SER B CA 1
ATOM 1662 C C . SER B 1 72 ? -4.223 -22.375 -9.312 1 93.44 72 SER B C 1
ATOM 1664 O O . SER B 1 72 ? -3.127 -21.938 -8.969 1 93.44 72 SER B O 1
ATOM 1666 N N . SER B 1 73 ? -5.004 -21.812 -10.156 1 94.94 73 SER B N 1
ATOM 1667 C CA . SER B 1 73 ? -4.656 -20.547 -10.773 1 94.94 73 SER B CA 1
ATOM 1668 C C . SER B 1 73 ? -4.738 -19.406 -9.773 1 94.94 73 SER B C 1
ATOM 1670 O O . SER B 1 73 ? -4.023 -18.406 -9.898 1 94.94 73 SER B O 1
ATOM 1672 N N . LEU B 1 74 ? -5.59 -19.609 -8.812 1 96 74 LEU B N 1
ATOM 1673 C CA . LEU B 1 74 ? -5.773 -18.562 -7.812 1 96 74 LEU B CA 1
ATOM 1674 C C . LEU B 1 74 ? -4.816 -18.766 -6.641 1 96 74 LEU B C 1
ATOM 1676 O O . LEU B 1 74 ? -4.734 -19.859 -6.078 1 96 74 LEU B O 1
ATOM 1680 N N . ARG B 1 75 ? -4.055 -17.703 -6.391 1 96.5 75 ARG B N 1
ATOM 1681 C CA . ARG B 1 75 ? -3.139 -17.719 -5.258 1 96.5 75 ARG B CA 1
ATOM 1682 C C . ARG B 1 75 ? -3.443 -16.594 -4.281 1 96.5 75 ARG B C 1
ATOM 1684 O O . ARG B 1 75 ? -3.453 -15.422 -4.664 1 96.5 75 ARG B O 1
ATOM 1691 N N . ARG B 1 76 ? -3.74 -17.016 -3.066 1 96.06 76 ARG B N 1
ATOM 1692 C CA . ARG B 1 76 ? -3.871 -15.992 -2.031 1 96.06 76 ARG B CA 1
ATOM 1693 C C . ARG B 1 76 ? -2.527 -15.336 -1.736 1 96.06 76 ARG B C 1
ATOM 1695 O O . ARG B 1 76 ? -1.505 -16.016 -1.637 1 96.06 76 ARG B O 1
ATOM 1702 N N . ILE B 1 77 ? -2.596 -14.031 -1.62 1 94.69 77 ILE B N 1
ATOM 1703 C CA . ILE B 1 77 ? -1.323 -13.367 -1.349 1 94.69 77 ILE B CA 1
ATOM 1704 C C . ILE B 1 77 ? -1.419 -12.578 -0.043 1 94.69 77 ILE B C 1
ATOM 1706 O O . ILE B 1 77 ? -2.508 -12.172 0.365 1 94.69 77 ILE B O 1
ATOM 1710 N N . TYR B 1 78 ? -0.266 -12.461 0.535 1 90.19 78 TYR B N 1
ATOM 1711 C CA . TYR B 1 78 ? -0.16 -11.758 1.809 1 90.19 78 TYR B CA 1
ATOM 1712 C C . TYR B 1 78 ? 0.752 -10.547 1.686 1 90.19 78 TYR B C 1
ATOM 1714 O O . TYR B 1 78 ? 1.955 -10.688 1.449 1 90.19 78 TYR B O 1
ATOM 1722 N N . LEU B 1 79 ? 0.127 -9.453 1.745 1 82.56 79 LEU B N 1
ATOM 1723 C CA . LEU B 1 79 ? 0.866 -8.203 1.636 1 82.56 79 LEU B CA 1
ATOM 1724 C C . LEU B 1 79 ? 1.111 -7.594 3.012 1 82.56 79 LEU B C 1
ATOM 1726 O O . LEU B 1 79 ? 0.195 -7.52 3.834 1 82.56 79 LEU B O 1
ATOM 1730 N N . ASP B 1 80 ? 2.279 -7.312 3.326 1 73.31 80 ASP B N 1
ATOM 1731 C CA . ASP B 1 80 ? 2.6 -6.668 4.598 1 73.31 80 ASP B CA 1
ATOM 1732 C C . ASP B 1 80 ? 2.236 -5.188 4.57 1 73.31 80 ASP B C 1
ATOM 1734 O O . ASP B 1 80 ? 2.355 -4.531 3.531 1 73.31 80 ASP B O 1
ATOM 1738 N N . GLU B 1 81 ? 1.511 -4.871 5.613 1 70.62 81 GLU B N 1
ATOM 1739 C CA . GLU B 1 81 ? 1.217 -3.447 5.73 1 70.62 81 GLU B CA 1
ATOM 1740 C C . GLU B 1 81 ? 2.496 -2.615 5.691 1 70.62 81 GLU B C 1
ATOM 1742 O O . GLU B 1 81 ? 3.484 -2.959 6.344 1 70.62 81 GLU B O 1
ATOM 1747 N N . SER B 1 82 ? 2.488 -1.717 4.727 1 70.12 82 SER B N 1
ATOM 1748 C CA . SER B 1 82 ? 3.695 -0.91 4.582 1 70.12 82 SER B CA 1
ATOM 1749 C C . SER B 1 82 ? 3.832 0.087 5.727 1 70.12 82 SER B C 1
ATOM 1751 O O . SER B 1 82 ? 2.842 0.666 6.176 1 70.12 82 SER B O 1
ATOM 1753 N N . SER B 1 83 ? 4.961 0.138 6.332 1 73.12 83 SER B N 1
ATOM 1754 C CA . SER B 1 83 ? 5.312 1.165 7.305 1 73.12 83 SER B CA 1
ATOM 1755 C C . SER B 1 83 ? 5.113 2.564 6.73 1 73.12 83 SER B C 1
ATOM 1757 O O . SER B 1 83 ? 4.867 3.516 7.473 1 73.12 83 SER B O 1
ATOM 1759 N N . GLU B 1 84 ? 5.031 2.508 5.457 1 76.19 84 GLU B N 1
ATOM 1760 C CA . GLU B 1 84 ? 4.91 3.805 4.797 1 76.19 84 GLU B CA 1
ATOM 1761 C C . GLU B 1 84 ? 3.529 4.414 5.027 1 76.19 84 GLU B C 1
ATOM 1763 O O . GLU B 1 84 ? 3.414 5.598 5.355 1 76.19 84 GLU B O 1
ATOM 1768 N N . VAL B 1 85 ? 2.504 3.621 4.777 1 79.44 85 VAL B N 1
ATOM 1769 C CA . VAL B 1 85 ? 1.141 4.102 4.973 1 79.44 85 VAL B CA 1
ATOM 1770 C C . VAL B 1 85 ? 0.948 4.531 6.426 1 79.44 85 VAL B C 1
ATOM 1772 O O . VAL B 1 85 ? 0.394 5.598 6.699 1 79.44 85 VAL B O 1
ATOM 1775 N N . VAL B 1 86 ? 1.459 3.705 7.309 1 80.81 86 VAL B N 1
ATOM 1776 C CA . VAL B 1 86 ? 1.331 3.992 8.734 1 80.81 86 VAL B CA 1
ATOM 1777 C C . VAL B 1 86 ? 2.051 5.297 9.062 1 80.81 86 VAL B C 1
ATOM 1779 O O . VAL B 1 86 ? 1.518 6.141 9.789 1 80.81 86 VAL B O 1
ATOM 1782 N N . ASN B 1 87 ? 3.219 5.465 8.539 1 86.81 87 ASN B N 1
ATOM 1783 C CA . ASN B 1 87 ? 4 6.668 8.797 1 86.81 87 ASN B CA 1
ATOM 1784 C C . ASN B 1 87 ? 3.324 7.91 8.227 1 86.81 87 ASN B C 1
ATOM 1786 O O . ASN B 1 87 ? 3.303 8.961 8.867 1 86.81 87 ASN B O 1
ATOM 1790 N N . LEU B 1 88 ? 2.752 7.707 7.109 1 88.31 88 LEU B N 1
ATOM 1791 C CA . LEU B 1 88 ? 2.074 8.836 6.484 1 88.31 88 LEU B CA 1
ATOM 1792 C C . LEU B 1 88 ? 0.822 9.219 7.266 1 88.31 88 LEU B C 1
ATOM 1794 O O . LEU B 1 88 ? 0.525 10.406 7.43 1 88.31 88 LEU B O 1
ATOM 1798 N N . GLU B 1 89 ? 0.084 8.273 7.699 1 90.06 89 GLU B N 1
ATOM 1799 C CA . GLU B 1 89 ? -1.075 8.547 8.547 1 90.06 89 GLU B CA 1
ATOM 1800 C C . GLU B 1 89 ? -0.669 9.273 9.82 1 90.06 89 GLU B C 1
ATOM 1802 O O . GLU B 1 89 ? -1.351 10.203 10.258 1 90.06 89 GLU B O 1
ATOM 1807 N N . ARG B 1 90 ? 0.405 8.906 10.398 1 95.69 90 ARG B N 1
ATOM 1808 C CA . ARG B 1 90 ? 0.94 9.562 11.586 1 95.69 90 ARG B CA 1
ATOM 1809 C C . ARG B 1 90 ? 1.325 11.008 11.281 1 95.69 90 ARG B C 1
ATOM 1811 O O . ARG B 1 90 ? 1.031 11.914 12.07 1 95.69 90 ARG B O 1
ATOM 1818 N N . ASP B 1 91 ? 1.909 11.102 10.227 1 96.94 91 ASP B N 1
ATOM 1819 C CA . ASP B 1 91 ? 2.309 12.445 9.828 1 96.94 91 ASP B CA 1
ATOM 1820 C C . ASP B 1 91 ? 1.091 13.344 9.633 1 96.94 91 ASP B C 1
ATOM 1822 O O . ASP B 1 91 ? 1.094 14.5 10.062 1 96.94 91 ASP B O 1
ATOM 1826 N N . VAL B 1 92 ? 0.103 12.852 9.023 1 97.31 92 VAL B N 1
ATOM 1827 C CA . VAL B 1 92 ? -1.123 13.617 8.828 1 97.31 92 VAL B CA 1
ATOM 1828 C C . VAL B 1 92 ? -1.702 14.016 10.188 1 97.31 92 VAL B C 1
ATOM 1830 O O . VAL B 1 92 ? -2.041 15.18 10.406 1 97.31 92 VAL B O 1
ATOM 1833 N N . ALA B 1 93 ? -1.777 13.062 11.047 1 97.19 93 ALA B N 1
ATOM 1834 C CA . ALA B 1 93 ? -2.307 13.32 12.383 1 97.19 93 ALA B CA 1
ATOM 1835 C C . ALA B 1 93 ? -1.457 14.352 13.117 1 97.19 93 ALA B C 1
ATOM 1837 O O . ALA B 1 93 ? -1.989 15.25 13.773 1 97.19 93 ALA B O 1
ATOM 1838 N N . LYS B 1 94 ? -0.146 14.258 13.008 1 97.94 94 LYS B N 1
ATOM 1839 C CA . LYS B 1 94 ? 0.811 15.164 13.641 1 97.94 94 LYS B CA 1
ATOM 1840 C C . LYS B 1 94 ? 0.617 16.594 13.156 1 97.94 94 LYS B C 1
ATOM 1842 O O . LYS B 1 94 ? 0.473 17.516 13.961 1 97.94 94 LYS B O 1
ATOM 1847 N N . TYR B 1 95 ? 0.495 16.703 11.953 1 97.38 95 TYR B N 1
ATOM 1848 C CA . TYR B 1 95 ? 0.405 18.062 11.414 1 97.38 95 TYR B CA 1
ATOM 1849 C C . TYR B 1 95 ? -0.985 18.641 11.633 1 97.38 95 TYR B C 1
ATOM 1851 O O . TYR B 1 95 ? -1.133 19.844 11.844 1 97.38 95 TYR B O 1
ATOM 1859 N N . LYS B 1 96 ? -1.976 17.828 11.547 1 97.38 96 LYS B N 1
ATOM 1860 C CA . LYS B 1 96 ? -3.318 18.281 11.922 1 97.38 96 LYS B CA 1
ATOM 1861 C C . LYS B 1 96 ? -3.348 18.797 13.352 1 97.38 96 LYS B C 1
ATOM 1863 O O . LYS B 1 96 ? -3.926 19.859 13.617 1 97.38 96 LYS B O 1
ATOM 1868 N N . ALA B 1 97 ? -2.729 18.172 14.281 1 97.25 97 ALA B N 1
ATOM 1869 C CA . ALA B 1 97 ? -2.668 18.578 15.68 1 97.25 97 ALA B CA 1
ATOM 1870 C C . ALA B 1 97 ? -1.871 19.875 15.844 1 97.25 97 ALA B C 1
ATOM 1872 O O . ALA B 1 97 ? -2.279 20.781 16.578 1 97.25 97 ALA B O 1
ATOM 1873 N N . ARG B 1 98 ? -0.77 19.922 15.156 1 97.62 98 ARG B N 1
ATOM 1874 C CA . ARG B 1 98 ? 0.061 21.109 15.211 1 97.62 98 ARG B CA 1
ATOM 1875 C C . ARG B 1 98 ? -0.688 22.328 14.664 1 97.62 98 ARG B C 1
ATOM 1877 O O . ARG B 1 98 ? -0.555 23.438 15.195 1 97.62 98 ARG B O 1
ATOM 1884 N N . LEU B 1 99 ? -1.403 22.109 13.664 1 96.69 99 LEU B N 1
ATOM 1885 C CA . LEU B 1 99 ? -2.217 23.172 13.086 1 96.69 99 LEU B CA 1
ATOM 1886 C C . LEU B 1 99 ? -3.258 23.656 14.094 1 96.69 99 LEU B C 1
ATOM 1888 O O . LEU B 1 99 ? -3.465 24.875 14.242 1 96.69 99 LEU B O 1
ATOM 1892 N N . GLN B 1 100 ? -3.906 22.766 14.695 1 96.06 100 GLN B N 1
ATOM 1893 C CA . GLN B 1 100 ? -4.902 23.125 15.703 1 96.06 100 GLN B CA 1
ATOM 1894 C C . GLN B 1 100 ? -4.277 23.938 16.828 1 96.06 100 GLN B C 1
ATOM 1896 O O . GLN B 1 100 ? -4.852 24.938 17.281 1 96.06 100 GLN B O 1
ATOM 1901 N N . SER B 1 101 ? -3.107 23.594 17.266 1 97.19 101 SER B N 1
ATOM 1902 C CA . SER B 1 101 ? -2.389 24.312 18.312 1 97.19 101 SER B CA 1
ATOM 1903 C C . SER B 1 101 ? -2.02 25.719 17.859 1 97.19 101 SER B C 1
ATOM 1905 O O . SER B 1 101 ? -2.145 26.672 18.625 1 97.19 101 SER B O 1
ATOM 1907 N N . SER B 1 102 ? -1.577 25.703 16.641 1 95.88 102 SER B N 1
ATOM 1908 C CA . SER B 1 102 ? -1.204 27 16.094 1 95.88 102 SER B CA 1
ATOM 1909 C C . SER B 1 102 ? -2.408 27.938 16.016 1 95.88 102 SER B C 1
ATOM 1911 O O . SER B 1 102 ? -2.293 29.141 16.312 1 95.88 102 SER B O 1
ATOM 1913 N N . ARG B 1 103 ? -3.492 27.469 15.703 1 95.06 103 ARG B N 1
ATOM 1914 C CA . ARG B 1 103 ? -4.727 28.25 15.625 1 95.06 103 ARG B CA 1
ATOM 1915 C C . ARG B 1 103 ? -5.137 28.75 17 1 95.06 103 ARG B C 1
ATOM 1917 O O . ARG B 1 103 ? -5.559 29.906 17.141 1 95.06 103 ARG B O 1
ATOM 1924 N N . GLU B 1 104 ? -5.004 27.969 17.938 1 95.75 104 GLU B N 1
ATOM 1925 C CA . GLU B 1 104 ? -5.324 28.375 19.312 1 95.75 104 GLU B CA 1
ATOM 1926 C C . GLU B 1 104 ? -4.383 29.469 19.797 1 95.75 104 GLU B C 1
ATOM 1928 O O . GLU B 1 104 ? -4.816 30.438 20.438 1 95.75 104 GLU B O 1
ATOM 1933 N N . ARG B 1 105 ? -3.146 29.312 19.5 1 95.88 105 ARG B N 1
ATOM 1934 C CA . ARG B 1 105 ? -2.16 30.344 19.828 1 95.88 105 ARG B CA 1
ATOM 1935 C C . ARG B 1 105 ? -2.496 31.672 19.156 1 95.88 105 ARG B C 1
ATOM 1937 O O . ARG B 1 105 ? -2.418 32.719 19.781 1 95.88 105 ARG B O 1
ATOM 1944 N N . GLU B 1 106 ? -2.805 31.547 17.938 1 94.94 106 GLU B N 1
ATOM 1945 C CA . GLU B 1 106 ? -3.189 32.719 17.172 1 94.94 106 GLU B CA 1
ATOM 1946 C C . GLU B 1 106 ? -4.391 33.438 17.797 1 94.94 106 GLU B C 1
ATOM 1948 O O . GLU B 1 106 ? -4.41 34.656 17.922 1 94.94 106 GLU B O 1
ATOM 1953 N N . GLU B 1 107 ? -5.316 32.719 18.156 1 95.12 107 GLU B N 1
ATOM 1954 C CA . GLU B 1 107 ? -6.512 33.25 18.797 1 95.12 107 GLU B CA 1
ATOM 1955 C C . GLU B 1 107 ? -6.168 33.938 20.109 1 95.12 107 GLU B C 1
ATOM 1957 O O . GLU B 1 107 ? -6.684 35.031 20.406 1 95.12 107 GLU B O 1
ATOM 1962 N N . LEU B 1 108 ? -5.398 33.344 20.922 1 96.06 108 LEU B N 1
ATOM 1963 C CA . LEU B 1 108 ? -4.961 33.906 22.172 1 96.06 108 LEU B CA 1
ATOM 1964 C C . LEU B 1 108 ? -4.203 35.219 21.938 1 96.06 108 LEU B C 1
ATOM 1966 O O . LEU B 1 108 ? -4.414 36.219 22.641 1 96.06 108 LEU B O 1
ATOM 1970 N N . LEU B 1 109 ? -3.307 35.219 20.969 1 95.12 109 LEU B N 1
ATOM 1971 C CA . LEU B 1 109 ? -2.551 36.438 20.609 1 95.12 109 LEU B CA 1
ATOM 1972 C C . LEU B 1 109 ? -3.486 37.531 20.156 1 95.12 109 LEU B C 1
ATOM 1974 O O . LEU B 1 109 ? -3.303 38.719 20.531 1 95.12 109 LEU B O 1
ATOM 1978 N N . MET B 1 110 ? -4.438 37.125 19.297 1 95.81 110 MET B N 1
ATOM 1979 C CA . MET B 1 110 ? -5.422 38.094 18.828 1 95.81 110 MET B CA 1
ATOM 1980 C C . MET B 1 110 ? -6.16 38.719 20 1 95.81 110 MET B C 1
ATOM 1982 O O . MET B 1 110 ? -6.367 39.938 20.016 1 95.81 110 MET B O 1
ATOM 1986 N N . LYS B 1 111 ? -6.598 38 21.109 1 95.69 111 LYS B N 1
ATOM 1987 C CA . LYS B 1 111 ? -7.301 38.5 22.281 1 95.69 111 LYS B CA 1
ATOM 1988 C C . LYS B 1 111 ? -6.41 39.469 23.094 1 95.69 111 LYS B C 1
ATOM 1990 O O . LYS B 1 111 ? -6.863 40.5 23.531 1 95.69 111 LYS B O 1
ATOM 1995 N N . GLU B 1 112 ? -5.152 39.094 23.219 1 92.12 112 GLU B N 1
ATOM 1996 C CA . GLU B 1 112 ? -4.195 39.938 23.938 1 92.12 112 GLU B CA 1
ATOM 1997 C C . GLU B 1 112 ? -3.967 41.25 23.219 1 92.12 112 GLU B C 1
ATOM 1999 O O . GLU B 1 112 ? -3.891 42.312 23.844 1 92.12 112 GLU B O 1
ATOM 2004 N N . CYS B 1 113 ? -3.863 41.188 21.875 1 93.06 113 CYS B N 1
ATOM 2005 C CA . CYS B 1 113 ? -3.664 42.375 21.078 1 93.06 113 CYS B CA 1
ATOM 2006 C C . CYS B 1 113 ? -4.855 43.312 21.203 1 93.06 113 CYS B C 1
ATOM 2008 O O . CYS B 1 113 ? -4.68 44.531 21.328 1 93.06 113 CYS B O 1
ATOM 2010 N N . GLU B 1 114 ? -6.039 42.719 21.156 1 93.19 114 GLU B N 1
ATOM 2011 C CA . GLU B 1 114 ? -7.254 43.5 21.312 1 93.19 114 GLU B CA 1
ATOM 2012 C C . GLU B 1 114 ? -7.273 44.219 22.656 1 93.19 114 GLU B C 1
ATOM 2014 O O . GLU B 1 114 ? -7.715 45.375 22.75 1 93.19 114 GLU B O 1
ATOM 2019 N N . ARG B 1 115 ? -6.805 43.594 23.781 1 90.5 115 ARG B N 1
ATOM 2020 C CA . ARG B 1 115 ? -6.727 44.156 25.109 1 90.5 115 ARG B CA 1
ATOM 2021 C C . ARG B 1 115 ? -5.785 45.375 25.125 1 90.5 115 ARG B C 1
ATOM 2023 O O . ARG B 1 115 ? -6.117 46.406 25.672 1 90.5 115 ARG B O 1
ATOM 2030 N N . HIS B 1 116 ? -4.691 45.219 24.391 1 88.69 116 HIS B N 1
ATOM 2031 C CA . HIS B 1 116 ? -3.719 46.312 24.328 1 88.69 116 HIS B CA 1
ATOM 2032 C C . HIS B 1 116 ? -4.258 47.469 23.516 1 88.69 116 HIS B C 1
ATOM 2034 O O . HIS B 1 116 ? -4.004 48.625 23.844 1 88.69 116 HIS B O 1
ATOM 2040 N N . GLN B 1 117 ? -4.957 47.094 22.438 1 91.25 117 GLN B N 1
ATOM 2041 C CA . GLN B 1 117 ? -5.578 48.125 21.625 1 91.25 117 GLN B CA 1
ATOM 2042 C C . GLN B 1 117 ? -6.594 48.938 22.438 1 91.25 117 GLN B C 1
ATOM 2044 O O . GLN B 1 117 ? -6.629 50.156 22.359 1 91.25 117 GLN B O 1
ATOM 2049 N N . LYS B 1 118 ? -7.445 48.312 23.266 1 92 118 LYS B N 1
ATOM 2050 C CA . LYS B 1 118 ? -8.445 48.969 24.094 1 92 118 LYS B CA 1
ATOM 2051 C C . LYS B 1 118 ? -7.785 49.844 25.156 1 92 118 LYS B C 1
ATOM 2053 O O . LYS B 1 118 ? -8.242 50.969 25.391 1 92 118 LYS B O 1
ATOM 2058 N N . LYS B 1 119 ? -6.695 49.375 25.672 1 87.75 119 LYS B N 1
ATOM 2059 C CA . LYS B 1 119 ? -5.957 50.156 26.656 1 87.75 119 LYS B CA 1
ATOM 2060 C C . LYS B 1 119 ? -5.363 51.406 26.031 1 87.75 119 LYS B C 1
ATOM 2062 O O . LYS B 1 119 ? -5.434 52.5 26.625 1 87.75 119 LYS B O 1
ATOM 2067 N N . ALA B 1 120 ? -4.836 51.188 24.859 1 87.31 120 ALA B N 1
ATOM 2068 C CA . ALA B 1 120 ? -4.23 52.312 24.156 1 87.31 120 ALA B CA 1
ATOM 2069 C C . ALA B 1 120 ? -5.27 53.375 23.844 1 87.31 120 ALA B C 1
ATOM 2071 O O . ALA B 1 120 ? -5.008 54.562 24.016 1 87.31 120 ALA B O 1
ATOM 2072 N N . ARG B 1 121 ? -6.395 52.969 23.422 1 91.56 121 ARG B N 1
ATOM 2073 C CA . ARG B 1 121 ? -7.477 53.906 23.141 1 91.56 121 ARG B CA 1
ATOM 2074 C C . ARG B 1 121 ? -7.887 54.656 24.391 1 91.56 121 ARG B C 1
ATOM 2076 O O . ARG B 1 121 ? -8.148 55.875 24.359 1 91.56 121 ARG B O 1
ATOM 2083 N N . GLY B 1 122 ? -7.891 54 25.5 1 89.19 122 GLY B N 1
ATOM 2084 C CA . GLY B 1 122 ? -8.227 54.625 26.766 1 89.19 122 GLY B CA 1
ATOM 2085 C C . GLY B 1 122 ? -7.23 55.688 27.203 1 89.19 122 GLY B C 1
ATOM 2086 O O . GLY B 1 122 ? -7.613 56.781 27.578 1 89.19 122 GLY B O 1
ATOM 2087 N N . TYR B 1 123 ? -6.07 55.375 27 1 90.56 123 TYR B N 1
ATOM 2088 C CA . TYR B 1 123 ? -5.027 56.312 27.359 1 90.56 123 TYR B CA 1
ATOM 2089 C C . TYR B 1 123 ? -5.059 57.531 26.453 1 90.56 123 TYR B C 1
ATOM 2091 O O . TYR B 1 123 ? -4.832 58.656 26.906 1 90.56 123 TYR B O 1
ATOM 2099 N N . ARG B 1 124 ? -5.305 57.25 25.25 1 91.75 124 ARG B N 1
ATOM 2100 C CA . ARG B 1 124 ? -5.391 58.344 24.281 1 91.75 124 ARG B CA 1
ATOM 2101 C C . ARG B 1 124 ? -6.496 59.344 24.672 1 91.75 124 ARG B C 1
ATOM 2103 O O . ARG B 1 124 ? -6.289 60.531 24.641 1 91.75 124 ARG B O 1
ATOM 2110 N N . VAL B 1 125 ? -7.582 58.75 25.016 1 93.56 125 VAL B N 1
ATOM 2111 C CA . VAL B 1 125 ? -8.719 59.594 25.422 1 93.56 125 VAL B CA 1
ATOM 2112 C C . VAL B 1 125 ? -8.383 60.344 26.688 1 93.56 125 VAL B C 1
ATOM 2114 O O . VAL B 1 125 ? -8.617 61.562 26.766 1 93.56 125 VAL B O 1
ATOM 2117 N N . ARG B 1 126 ? -7.719 59.75 27.609 1 93.44 126 ARG B N 1
ATOM 2118 C CA . ARG B 1 126 ? -7.379 60.375 28.875 1 93.44 126 ARG B CA 1
ATOM 2119 C C . ARG B 1 126 ? -6.301 61.438 28.688 1 93.44 126 ARG B C 1
ATOM 2121 O O . ARG B 1 126 ? -6.309 62.469 29.375 1 93.44 126 ARG B O 1
ATOM 2128 N N . GLU B 1 127 ? -5.465 61.125 27.812 1 92.19 127 GLU B N 1
ATOM 2129 C CA . GLU B 1 127 ? -4.441 62.125 27.484 1 92.19 127 GLU B CA 1
ATOM 2130 C C . GLU B 1 127 ? -5.062 63.375 26.891 1 92.19 127 GLU B C 1
ATOM 2132 O O . GLU B 1 127 ? -4.707 64.5 27.266 1 92.19 127 GLU B O 1
ATOM 2137 N N . GLN B 1 128 ? -5.918 63.219 25.922 1 93.69 128 GLN B N 1
ATOM 2138 C CA . GLN B 1 128 ? -6.605 64.375 25.297 1 93.69 128 GLN B CA 1
ATOM 2139 C C . GLN B 1 128 ? -7.391 65.188 26.328 1 93.69 128 GLN B C 1
ATOM 2141 O O . GLN B 1 128 ? -7.379 66.375 26.281 1 93.69 128 GLN B O 1
ATOM 2146 N N . GLU B 1 129 ? -7.996 64.438 27.266 1 93.25 129 GLU B N 1
ATOM 2147 C CA . GLU B 1 129 ? -8.758 65.125 28.328 1 93.25 129 GLU B CA 1
ATOM 2148 C C . GLU B 1 129 ? -7.836 65.938 29.25 1 93.25 129 GLU B C 1
ATOM 2150 O O . GLU B 1 129 ? -8.148 67.062 29.594 1 93.25 129 GLU B O 1
ATOM 2155 N N . ALA B 1 130 ? -6.715 65.375 29.516 1 92 130 ALA B N 1
ATOM 2156 C CA . ALA B 1 130 ? -5.754 66.062 30.391 1 92 130 ALA B CA 1
ATOM 2157 C C . ALA B 1 130 ? -5.172 67.25 29.703 1 92 130 ALA B C 1
ATOM 2159 O O . ALA B 1 130 ? -4.984 68.312 30.344 1 92 130 ALA B O 1
ATOM 2160 N N . ARG B 1 131 ? -4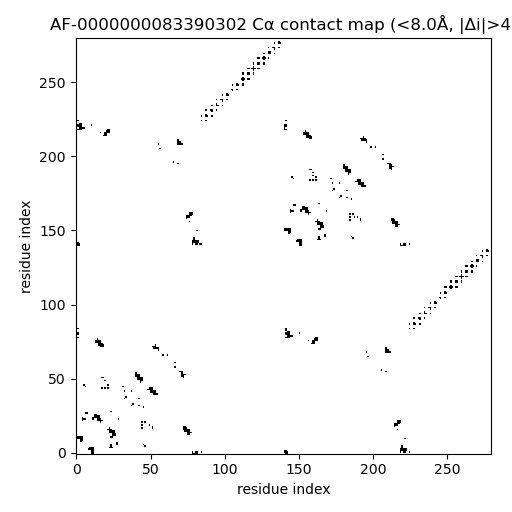.977 67.125 28.469 1 92.25 131 ARG B N 1
ATOM 2161 C CA . ARG B 1 131 ? -4.438 68.25 27.703 1 92.25 131 ARG B CA 1
ATOM 2162 C C . ARG B 1 131 ? -5.457 69.375 27.578 1 92.25 131 ARG B C 1
ATOM 2164 O O . ARG B 1 131 ? -5.105 70.562 27.688 1 92.25 131 ARG B O 1
ATOM 2171 N N . MET B 1 132 ? -6.664 69.062 27.422 1 93.25 132 MET B N 1
ATOM 2172 C CA . MET B 1 132 ? -7.727 70.062 27.312 1 93.25 132 MET B CA 1
ATOM 2173 C C . MET B 1 132 ? -7.914 70.75 28.641 1 93.25 132 MET B C 1
ATOM 2175 O O . MET B 1 132 ? -8.102 72 28.656 1 93.25 132 MET B O 1
ATOM 2179 N N . GLU B 1 133 ? -7.844 70.125 29.75 1 91.81 133 GLU B N 1
ATOM 2180 C CA . GLU B 1 133 ? -7.977 70.688 31.078 1 91.81 133 GLU B CA 1
ATOM 2181 C C . GLU B 1 133 ? -6.805 71.625 31.375 1 91.81 133 GLU B C 1
ATOM 2183 O O . GLU B 1 133 ? -6.992 72.688 31.938 1 91.81 133 GLU B O 1
ATOM 2188 N N . LYS B 1 134 ? -5.664 71.25 30.953 1 90.88 134 LYS B N 1
ATOM 2189 C CA . LYS B 1 134 ? -4.477 72.062 31.125 1 90.88 134 LYS B CA 1
ATOM 2190 C C . LYS B 1 134 ? -4.594 73.375 30.328 1 90.88 134 LYS B C 1
ATOM 2192 O O . LYS B 1 134 ? -4.297 74.438 30.828 1 90.88 134 LYS B O 1
ATOM 2197 N N . GLU B 1 135 ? -5.039 73.25 29.125 1 89.94 135 GLU B N 1
ATOM 2198 C CA . GLU B 1 135 ? -5.199 74.438 28.25 1 89.94 135 GLU B CA 1
ATOM 2199 C C . GLU B 1 135 ? -6.238 75.375 28.812 1 89.94 135 GLU B C 1
ATOM 2201 O O . GLU B 1 135 ? -6.066 76.625 28.734 1 89.94 135 GLU B O 1
ATOM 2206 N N . LYS B 1 136 ? -7.258 74.875 29.484 1 91.5 136 LYS B N 1
ATOM 2207 C CA . LYS B 1 136 ? -8.289 75.75 30.094 1 91.5 136 LYS B CA 1
ATOM 2208 C C . LYS B 1 136 ? -7.73 76.5 31.297 1 91.5 136 LYS B C 1
ATOM 2210 O O . LYS B 1 136 ? -8.047 77.688 31.5 1 91.5 136 LYS B O 1
ATOM 2215 N N . LEU B 1 137 ? -6.848 75.875 32.062 1 89.94 137 LEU B N 1
ATOM 2216 C CA . LEU B 1 137 ? -6.25 76.5 33.25 1 89.94 137 LEU B CA 1
ATOM 2217 C C . LEU B 1 137 ? -5.227 77.562 32.844 1 89.94 137 LEU B C 1
ATOM 2219 O O . LEU B 1 137 ? -5.086 78.625 33.5 1 89.94 137 LEU B O 1
ATOM 2223 N N . GLU B 1 138 ? -4.609 77.312 31.703 1 88.25 138 GLU B N 1
ATOM 2224 C CA . GLU B 1 138 ? -3.619 78.312 31.219 1 88.25 138 GLU B CA 1
ATOM 2225 C C . GLU B 1 138 ? -4.289 79.5 30.625 1 88.25 138 GLU B C 1
ATOM 2227 O O . GLU B 1 138 ? -3.713 80.625 30.625 1 88.25 138 GLU B O 1
ATOM 2232 N N . SER B 1 139 ? -5.445 79.375 30.094 1 89 139 SER B N 1
ATOM 2233 C CA . SER B 1 139 ? -6.152 80.5 29.469 1 89 139 SER B CA 1
ATOM 2234 C C . SER B 1 139 ? -6.949 81.312 30.5 1 89 139 SER B C 1
ATOM 2236 O O . SER B 1 139 ? -7.496 82.375 30.172 1 89 139 SER B O 1
ATOM 2238 N N . GLN B 1 140 ? -7.035 80.875 31.781 1 74.06 140 GLN B N 1
ATOM 2239 C CA . GLN B 1 140 ? -7.621 81.688 32.844 1 74.06 140 GLN B CA 1
ATOM 2240 C C . GLN B 1 140 ? -6.555 82.5 33.562 1 74.06 140 GLN B C 1
ATOM 2242 O O . GLN B 1 140 ? -5.414 82.062 33.719 1 74.06 140 GLN B O 1
#

Sequence (280 aa):
MSGQCSICLSAYDEPVCIPCGHVYCVGCITDVVNAPEETGTVAKCPTCRSEFHLVVPDLTYLPKKYHPFVVSSLRRIYLDESSEVVNLERDVAKYKARLQSSREREELLMKECERHQKKARGYRVREQEARMEKEKLESQMSGQCSICLSAYDEPVCIPCGHVYCVGCITDVVNAPEETGTVAKCPTCRSEFHLVVPDLTYLPKKYHPFVVSSLRRIYLDESSEVVNLERDVAKYKARLQSSREREELLMKECERHQKKARGYRVREQEARMEKEKLESQ

Secondary structure (DSSP, 8-state):
-B-B-TTT-SB-SSEEE-TTSBEEEHHHHHHHHTSTT--SSEEE-TTT--EEESSPPP-TTS-GGGGGGB--S-EE-BPPPPHHHHHHHHHHHHHHHHHHHHHHHHHHHHHHHHHHHHHHHHHHHHHHHHHHHHHHHHH-/-B-B-TTT-SB-SSEEE-TTSBEEEHHHHHHHHTSTT--SSEEE-TTT--EEESSPPP-TTS-GGGGGGB--S-EE-BPPPPHHHHHHHHHHHHHHHHHHHHHHHHHHHHHHHHHHHHHHHHHHHHHHHHHHHHHHHHH-

InterPro domains:
  IPR001841 Zinc finger, RING-type [PS50089] (5-49)
  IPR001841 Zinc finger, RING-type [SM00184] (5-48)
  IPR013083 Zinc finger, RING/FYVE/PHD-type [G3DSA:3.30.40.10] (2-132)
  IPR017907 Zinc finger, RING-type, conserved site [PS00518] (20-29)
  IPR027370 Zinc finger, RING-type, eukaryotic [PF13445] (5-46)
  IPR051051 E3 ubiquitin-protein ligase TRIM/RNF [PTHR25465] (4-53)

Nearest PDB structures (foldseek):
  5h7r-assembly1_D  TM=8.766E-01  e=2.578E-03  Homo sapiens
  6yxe-assembly2_B-2  TM=9.287E-01  e=4.294E-03  Homo sapiens
  6fga-assembly1_E  TM=6.790E-01  e=6.749E-04  Homo sapiens
  6yxe-assembly1_A-3  TM=9.202E-01  e=4.294E-03  Homo sapiens
  5vo0-assembly1_A  TM=7.437E-01  e=4.879E-03  Danio rerio

Solvent-accessible surface area (backbone atoms only — not comparable to full-atom values): 15179 Å² total; per-residue (Å²): 82,32,18,33,14,83,82,79,66,38,65,50,50,68,31,25,29,38,83,87,10,54,49,31,21,46,67,56,50,51,52,61,62,60,32,90,89,48,80,68,57,61,43,56,40,91,84,81,55,53,74,47,51,74,66,70,78,84,58,87,87,45,64,68,91,52,52,84,40,55,54,70,43,68,35,56,47,54,63,39,64,27,66,58,58,56,50,40,53,47,47,35,54,50,38,53,51,50,39,54,51,49,51,51,51,39,51,52,51,52,53,53,30,50,53,34,45,54,50,25,53,50,28,46,52,48,25,53,51,33,48,51,54,34,54,54,59,67,74,99,82,30,19,35,14,82,81,81,66,38,64,52,52,70,33,26,30,38,82,89,10,52,48,32,19,45,68,56,49,51,52,61,59,61,32,90,90,49,82,68,57,61,42,58,42,90,86,82,55,52,73,48,51,74,65,70,79,84,56,86,88,46,65,70,91,53,53,86,38,55,56,70,43,69,35,56,46,53,62,39,64,28,67,59,58,56,50,40,53,48,46,37,53,51,37,54,51,51,37,54,51,50,50,51,51,38,50,52,50,53,54,53,30,52,53,33,43,55,50,25,54,48,30,46,52,50,27,54,53,32,46,52,54,34,54,55,59,69,75,98

Organism: Coprinellus micaceus (NCBI:txid71717)

Foldseek 3Di:
DPDAAPQVRHPADQWKAFPVGDIHHPVRVVCQCPPPVRDDQWFADPPPGDIDGQDWDDCVPPDPVCVVVGDGRIDGDDDDDDVVVVVVVVVVVVVVVVVVVVVVVVVVVVVVVVVVVVVVVVVVVVVVVVVVVVVVVVVD/DPDAAPQVRHDADQWKAFPVGDIHHPVRVVCQCPPPVRDDQWFADPPPGDIDGNDWDDCVPPDPVCVVVGDGRIGGDDDDDDVVVVVVVVVVVVVVVVVVVVVVVVVVVVVVVVVVVVVVVVVVVVVVVVVVVVVVVVVD

Radius of gyration: 37.56 Å; Cα contacts (8 Å, |Δi|>4): 403; chains: 2; bounding box: 50×122×66 Å